Protein AF-A0A9P6TJS3-F1 (afdb_monomer)

Foldseek 3Di:
DDDDPPPPDPDPPDDDDDDDDDDDDDDDDDDDDDDDPPVDPPPPQDDDPDDDDDDDDDDDDDDDDPDPDPPDDDDDDDDDDDPPPPPDPDQDEAECAVVLLLPDFACVSVVVCCVVQQWPQAFPDADQLQKGKTAGDPPHAYDYLRFGFGIWIWDAPPDPSTDHHNHHHPARIKIWTKTQADQVVNVVSCVVSVGPWDWADRDDSIIITMHDDND

Secondary structure (DSSP, 8-state):
----SSTTSSS----PPPPPPP-------------------TTSSSS-S------------------------------------------PPEE-TTGGGS-S-HHHHHHHHHHTTSB-SS-SEE-TTS-EEEPBPTT--EEETTEEEEEEEEEETT-TTS---SS--S-SEEEEEEEES-HHHHHHHHHHTT---EEEEEETTEEEEEEE---

pLDDT: mean 71.13, std 27.47, range [27.47, 98.19]

Mean predicted aligned error: 18.01 Å

Sequence (215 aa):
MSADRVARVDACARVQCVPPVPEESIDYRIGPYACCAYTDSRKLYASSWTAHRASLIGTMRLFDYRKRVGVAACAALFGMARADVAGGVGAASRSLDDALACQLRAHDFIAPLVGDGLIGPKASRVEDDSVNAFFPTHGVDLRAFGFSVIAVVGYQKDDALFRQGRGKPIGDSAYGAVVLGSTKRVKAKVERAGSSAIVHPVGPFMTAIFCDAQR

Structure (mmCIF, N/CA/C/O backbone):
data_AF-A0A9P6TJS3-F1
#
_entry.id   AF-A0A9P6TJS3-F1
#
loop_
_atom_site.group_PDB
_atom_site.id
_atom_site.type_symbol
_atom_site.label_atom_id
_atom_site.label_alt_id
_atom_site.label_comp_id
_atom_site.label_asym_id
_atom_site.label_entity_id
_atom_site.label_seq_id
_atom_site.pdbx_PDB_ins_code
_atom_site.Cartn_x
_atom_site.Cartn_y
_atom_site.Cartn_z
_atom_site.occupancy
_atom_site.B_iso_or_equiv
_atom_site.auth_seq_id
_atom_site.auth_comp_id
_atom_site.auth_asym_id
_atom_site.auth_atom_id
_atom_site.pdbx_PDB_model_num
ATOM 1 N N . MET A 1 1 ? -9.050 11.858 56.127 1.00 45.19 1 MET A N 1
ATOM 2 C CA . MET A 1 1 ? -9.601 11.584 54.779 1.00 45.19 1 MET A CA 1
ATOM 3 C C . MET A 1 1 ? -10.045 12.927 54.216 1.00 45.19 1 MET A C 1
ATOM 5 O O . MET A 1 1 ? -10.955 13.505 54.786 1.00 45.19 1 MET A O 1
ATOM 9 N N . SER A 1 2 ? -9.306 13.490 53.248 1.00 36.56 2 SER A N 1
ATOM 10 C CA . SER A 1 2 ? -9.378 14.921 52.887 1.00 36.56 2 SER A CA 1
ATOM 11 C C . SER A 1 2 ? -10.011 15.164 51.511 1.00 36.56 2 SER A C 1
ATOM 13 O O . SER A 1 2 ? -9.736 14.438 50.554 1.00 36.56 2 SER A O 1
ATOM 15 N N . ALA A 1 3 ? -10.857 16.191 51.450 1.00 40.69 3 ALA A N 1
ATOM 16 C CA . ALA A 1 3 ? -11.834 16.526 50.416 1.00 40.69 3 ALA A CA 1
ATOM 17 C C . ALA A 1 3 ? -11.267 17.354 49.239 1.00 40.69 3 ALA A C 1
ATOM 19 O O . ALA A 1 3 ? -11.861 18.346 48.835 1.00 40.69 3 ALA A O 1
ATOM 20 N N . ASP A 1 4 ? -10.134 16.940 48.665 1.00 41.41 4 ASP A N 1
ATOM 21 C CA . ASP A 1 4 ? -9.360 17.777 47.720 1.00 41.41 4 ASP A CA 1
ATOM 22 C C . ASP A 1 4 ? -9.378 17.300 46.251 1.00 41.41 4 ASP A C 1
ATOM 24 O O . ASP A 1 4 ? -8.580 17.731 45.421 1.00 41.41 4 ASP A O 1
ATOM 28 N N . ARG A 1 5 ? -10.261 16.355 45.891 1.00 43.53 5 ARG A N 1
ATOM 29 C CA . ARG A 1 5 ? -10.214 15.693 44.567 1.00 43.53 5 ARG A CA 1
ATOM 30 C C . ARG A 1 5 ? -11.361 16.013 43.605 1.00 43.53 5 ARG A C 1
ATOM 32 O O . ARG A 1 5 ? -11.312 15.561 42.468 1.00 43.53 5 ARG A O 1
ATOM 39 N N . VAL A 1 6 ? -12.354 16.803 44.016 1.00 44.12 6 VAL A N 1
ATOM 40 C CA . VAL A 1 6 ? -13.560 17.064 43.198 1.00 44.12 6 VAL A CA 1
ATOM 41 C C . VAL A 1 6 ? -13.518 18.424 42.477 1.00 44.12 6 VAL A C 1
ATOM 43 O O . VAL A 1 6 ? -14.256 18.638 41.526 1.00 44.12 6 VAL A O 1
ATOM 46 N N . ALA A 1 7 ? -12.582 19.318 42.809 1.00 37.06 7 ALA A N 1
ATOM 47 C CA . ALA A 1 7 ? -12.541 20.679 42.254 1.00 37.06 7 ALA A CA 1
ATOM 48 C C . ALA A 1 7 ? -11.800 20.842 40.901 1.00 37.06 7 ALA A C 1
ATOM 50 O O . ALA A 1 7 ? -11.542 21.968 40.486 1.00 37.06 7 ALA A O 1
ATOM 51 N N . ARG A 1 8 ? -11.423 19.762 40.197 1.00 40.78 8 ARG A N 1
ATOM 52 C CA . ARG A 1 8 ? -10.640 19.851 38.937 1.00 40.78 8 ARG A CA 1
ATOM 53 C C . ARG A 1 8 ? -11.395 19.517 37.646 1.00 40.78 8 ARG A C 1
ATOM 55 O O . ARG A 1 8 ? -10.769 19.537 36.591 1.00 40.78 8 ARG A O 1
ATOM 62 N N . VAL A 1 9 ? -12.696 19.223 37.695 1.00 41.19 9 VAL A N 1
ATOM 63 C CA . VAL A 1 9 ? -13.413 18.695 36.514 1.00 41.19 9 VAL A CA 1
ATOM 64 C C . VAL A 1 9 ? -14.223 19.751 35.734 1.00 41.19 9 VAL A C 1
ATOM 66 O O . VAL A 1 9 ? -14.490 19.534 34.560 1.00 41.19 9 VAL A O 1
ATOM 69 N N . ASP A 1 10 ? -14.505 20.942 36.277 1.00 37.38 10 ASP A N 1
ATOM 70 C CA . ASP A 1 10 ? -15.487 21.868 35.663 1.00 37.38 10 ASP A CA 1
ATOM 71 C C . ASP A 1 10 ? -14.936 23.080 34.873 1.00 37.38 10 ASP A C 1
ATOM 73 O O . ASP A 1 10 ? -15.685 23.992 34.529 1.00 37.38 10 ASP A O 1
ATOM 77 N N . ALA A 1 11 ? -13.649 23.127 34.513 1.00 38.47 11 ALA A N 1
ATOM 78 C CA . ALA A 1 11 ? -13.056 24.341 33.918 1.00 38.47 11 ALA A CA 1
ATOM 79 C C . ALA A 1 11 ? -12.940 24.381 32.374 1.00 38.47 11 ALA A C 1
ATOM 81 O O . ALA A 1 11 ? -12.351 25.323 31.847 1.00 38.47 11 ALA A O 1
ATOM 82 N N . CYS A 1 12 ? -13.484 23.419 31.617 1.00 38.44 12 CYS A N 1
ATOM 83 C CA . CYS A 1 12 ? -13.343 23.393 30.144 1.00 38.44 12 CYS A CA 1
ATOM 84 C C . CYS A 1 12 ? -14.641 23.606 29.346 1.00 38.44 12 CYS A C 1
ATOM 86 O O . CYS A 1 12 ? -14.674 23.328 28.150 1.00 38.44 12 CYS A O 1
ATOM 88 N N . ALA A 1 13 ? -15.699 24.140 29.956 1.00 40.88 13 ALA A N 1
ATOM 89 C CA . ALA A 1 13 ? -16.945 24.440 29.254 1.00 40.88 13 ALA A CA 1
ATOM 90 C C . ALA A 1 13 ? -17.176 25.955 29.149 1.00 40.88 13 ALA A C 1
ATOM 92 O O . ALA A 1 13 ? -17.853 26.524 30.000 1.00 40.88 13 ALA A O 1
ATOM 93 N N . ARG A 1 14 ? -16.601 26.593 28.114 1.00 44.31 14 ARG A N 1
ATOM 94 C CA . ARG A 1 14 ? -17.116 27.785 27.385 1.00 44.31 14 ARG A CA 1
ATOM 95 C C . ARG A 1 14 ? -15.986 28.506 26.644 1.00 44.31 14 ARG A C 1
ATOM 97 O O . ARG A 1 14 ? -15.363 29.393 27.210 1.00 44.31 14 ARG A O 1
ATOM 104 N N . VAL A 1 15 ? -15.795 28.209 25.358 1.00 37.75 15 VAL A N 1
ATOM 105 C CA . VAL A 1 15 ? -15.294 29.195 24.383 1.00 37.75 15 VAL A CA 1
ATOM 106 C C . VAL A 1 15 ? -15.982 28.920 23.041 1.00 37.75 15 VAL A C 1
ATOM 108 O O . VAL A 1 15 ? -15.913 27.810 22.521 1.00 37.75 15 VAL A O 1
ATOM 111 N N . GLN A 1 16 ? -16.699 29.920 22.526 1.00 37.16 16 GLN A N 1
ATOM 112 C CA . GLN A 1 16 ? -17.377 29.914 21.226 1.00 37.16 16 GLN A CA 1
ATOM 113 C C . GLN A 1 16 ? -16.363 29.873 20.074 1.00 37.16 16 GLN A C 1
ATOM 115 O O . GLN A 1 16 ? -15.397 30.633 20.068 1.00 37.16 16 GLN A O 1
ATOM 120 N N . CYS A 1 17 ? -16.609 29.026 19.072 1.00 30.50 17 CYS A N 1
ATOM 121 C CA . CYS A 1 17 ? -15.863 29.020 17.816 1.00 30.50 17 CYS A CA 1
ATOM 122 C C . CYS A 1 17 ? -16.368 30.147 16.900 1.00 30.50 17 CYS A C 1
ATOM 124 O O . CYS A 1 17 ? -17.538 30.153 16.520 1.00 30.50 17 CYS A O 1
ATOM 126 N N . VAL A 1 18 ? -15.485 31.072 16.524 1.00 42.00 18 VAL A N 1
ATOM 127 C CA . VAL A 1 18 ? -15.695 32.012 15.409 1.00 42.00 18 VAL A CA 1
ATOM 128 C C . VAL A 1 18 ? -14.971 31.437 14.180 1.00 42.00 18 VAL A C 1
ATOM 130 O O . VAL A 1 18 ? -13.842 30.966 14.336 1.00 42.00 18 VAL A O 1
ATOM 133 N N . PRO A 1 19 ? -15.580 31.409 12.979 1.00 42.00 19 PRO A N 1
ATOM 134 C CA . PRO A 1 19 ? -14.927 30.864 11.787 1.00 42.00 19 PRO A CA 1
ATOM 135 C C . PRO A 1 19 ? -13.781 31.774 11.294 1.00 42.00 19 PRO A C 1
ATOM 137 O O . PRO A 1 19 ? -13.874 32.994 11.446 1.00 42.00 19 PRO A O 1
ATOM 140 N N . PRO A 1 20 ? -12.709 31.221 10.690 1.00 43.78 20 PRO A N 1
ATOM 141 C CA . PRO A 1 20 ? -11.598 32.023 10.187 1.00 43.78 20 PRO A CA 1
ATOM 142 C C . PRO A 1 20 ? -11.946 32.738 8.870 1.00 43.78 20 PRO A C 1
ATOM 144 O O . PRO A 1 20 ? -12.547 32.163 7.963 1.00 43.78 20 PRO A O 1
ATOM 147 N N . VAL A 1 21 ? -11.530 34.002 8.795 1.00 41.78 21 VAL A N 1
ATOM 148 C CA . VAL A 1 21 ? -11.549 34.908 7.630 1.00 41.78 21 VAL A CA 1
ATOM 149 C C . VAL A 1 21 ? -10.413 34.513 6.665 1.00 41.78 21 VAL A C 1
ATOM 151 O O . VAL A 1 21 ? -9.382 34.040 7.152 1.00 41.78 21 VAL A O 1
ATOM 154 N N . PRO A 1 22 ? -10.551 34.659 5.332 1.00 53.28 22 PRO A N 1
ATOM 155 C CA . PRO A 1 22 ? -9.490 34.278 4.405 1.00 53.28 22 PRO A CA 1
ATOM 156 C C . PRO A 1 22 ? -8.447 35.390 4.203 1.00 53.28 22 PRO A C 1
ATOM 158 O O . PRO A 1 22 ? -8.698 36.552 4.500 1.00 53.28 22 PRO A O 1
ATOM 161 N N . GLU A 1 23 ? -7.337 34.961 3.599 1.00 41.03 23 GLU A N 1
ATOM 162 C CA . GLU A 1 23 ? -6.285 35.715 2.898 1.00 41.03 23 GLU A CA 1
ATOM 163 C C . GLU A 1 23 ? -4.965 36.068 3.609 1.00 41.03 23 GLU A C 1
ATOM 165 O O . GLU A 1 23 ? -4.901 36.782 4.600 1.00 41.03 23 GLU A O 1
ATOM 170 N N . GLU A 1 24 ? -3.906 35.559 2.965 1.00 38.94 24 GLU A N 1
ATOM 171 C CA . GLU A 1 24 ? -2.752 36.314 2.471 1.00 38.94 24 GLU A CA 1
ATOM 172 C C . GLU A 1 24 ? -1.733 36.896 3.470 1.00 38.94 24 GLU A C 1
ATOM 174 O O . GLU A 1 24 ? -2.027 37.645 4.392 1.00 38.94 24 GLU A O 1
ATOM 179 N N . SER A 1 25 ? -0.467 36.622 3.138 1.00 34.94 25 SER A N 1
ATOM 180 C CA . SER A 1 25 ? 0.768 37.254 3.614 1.00 34.94 25 SER A CA 1
ATOM 181 C C . SER A 1 25 ? 1.406 36.760 4.926 1.00 34.94 25 SER A C 1
ATOM 183 O O . SER A 1 25 ? 0.789 36.414 5.926 1.00 34.94 25 SER A O 1
ATOM 185 N N . ILE A 1 26 ? 2.727 36.658 4.814 1.00 43.66 26 ILE A N 1
ATOM 186 C CA . ILE A 1 26 ? 3.742 36.070 5.688 1.00 43.66 26 ILE A CA 1
ATOM 187 C C . ILE A 1 26 ? 4.032 36.982 6.894 1.00 43.66 26 ILE A C 1
ATOM 189 O O . ILE A 1 26 ? 4.374 38.137 6.677 1.00 43.66 26 ILE A O 1
ATOM 193 N N . ASP A 1 27 ? 4.064 36.446 8.122 1.00 30.14 27 ASP A N 1
ATOM 194 C CA . ASP A 1 27 ? 5.098 36.792 9.120 1.00 30.14 27 ASP A CA 1
ATOM 195 C C . ASP A 1 27 ? 5.209 35.692 10.197 1.00 30.14 27 ASP A C 1
ATOM 197 O O . ASP A 1 27 ? 4.229 35.278 10.819 1.00 30.14 27 ASP A O 1
ATOM 201 N N . TYR A 1 28 ? 6.424 35.185 10.394 1.00 34.31 28 TYR A N 1
ATOM 202 C CA . TYR A 1 28 ? 6.762 34.140 11.354 1.00 34.31 28 TYR A CA 1
ATOM 203 C C . TYR A 1 28 ? 7.188 34.812 1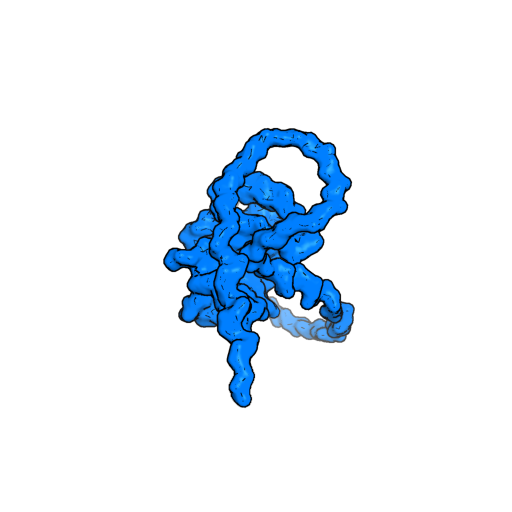2.664 1.00 34.31 28 TYR A C 1
ATOM 205 O O . TYR A 1 28 ? 8.358 35.143 12.852 1.00 34.31 28 TYR A O 1
ATOM 213 N N . ARG A 1 29 ? 6.250 34.990 13.604 1.00 31.17 29 ARG A N 1
ATOM 214 C CA . ARG A 1 29 ? 6.567 35.278 15.013 1.00 31.17 29 ARG A CA 1
ATOM 215 C C . ARG A 1 29 ? 5.914 34.267 15.938 1.00 31.17 29 ARG A C 1
ATOM 217 O O . ARG A 1 29 ? 4.697 34.178 16.048 1.00 31.17 29 ARG A O 1
ATOM 224 N N . ILE A 1 30 ? 6.770 33.535 16.640 1.00 36.69 30 ILE A N 1
ATOM 225 C CA . ILE A 1 30 ? 6.409 32.655 17.746 1.00 36.69 30 ILE A CA 1
ATOM 226 C C . ILE A 1 30 ? 6.116 33.529 18.975 1.00 36.69 30 ILE A C 1
ATOM 228 O O . ILE A 1 30 ? 6.999 34.228 19.467 1.00 36.69 30 ILE A O 1
ATOM 232 N N . GLY A 1 31 ? 4.881 33.465 19.472 1.00 29.97 31 GLY A N 1
ATOM 233 C CA . GLY A 1 31 ? 4.431 34.016 20.751 1.00 29.97 31 GLY A CA 1
ATOM 234 C C . GLY A 1 31 ? 3.242 33.197 21.283 1.00 29.97 31 GLY A C 1
ATOM 235 O O . GLY A 1 31 ? 2.523 32.603 20.480 1.00 29.97 31 GLY A O 1
ATOM 236 N N . PRO A 1 32 ? 3.059 33.063 22.609 1.00 47.56 32 PRO A N 1
ATOM 237 C CA . PRO A 1 32 ? 2.625 31.798 23.190 1.00 47.56 32 PRO A CA 1
ATOM 238 C C . PRO A 1 32 ? 1.210 31.876 23.763 1.00 47.56 32 PRO A C 1
ATOM 240 O O . PRO A 1 32 ? 1.074 32.264 24.909 1.00 47.56 32 PRO A O 1
ATOM 243 N N . TYR A 1 33 ? 0.173 31.453 23.034 1.00 34.41 33 TYR A N 1
ATOM 244 C CA . TYR A 1 33 ? -1.112 31.084 23.646 1.00 34.41 33 TYR A CA 1
ATOM 245 C C . TYR A 1 33 ? -1.878 30.049 22.810 1.00 34.41 33 TYR A C 1
ATOM 247 O O . TYR A 1 33 ? -1.891 30.094 21.586 1.00 34.41 33 TYR A O 1
ATOM 255 N N . ALA A 1 34 ? -2.576 29.185 23.552 1.00 34.84 34 ALA A N 1
ATOM 256 C CA . ALA A 1 34 ? -3.724 28.364 23.171 1.00 34.84 34 ALA A CA 1
ATOM 257 C C . ALA A 1 34 ? -3.468 27.008 22.486 1.00 34.84 34 ALA A C 1
ATOM 259 O O . ALA A 1 34 ? -3.556 26.826 21.274 1.00 34.84 34 ALA A O 1
ATOM 260 N N . CYS A 1 35 ? -3.304 26.007 23.355 1.00 27.47 35 CYS A N 1
ATOM 261 C CA . CYS A 1 35 ? -3.748 24.640 23.138 1.00 27.47 35 CYS A CA 1
ATOM 262 C C . CYS A 1 35 ? -5.239 24.601 22.753 1.00 27.47 35 CYS A C 1
ATOM 264 O O . CYS A 1 35 ? -6.098 24.894 23.583 1.00 27.47 35 CYS A O 1
ATOM 266 N N . CYS A 1 36 ? -5.551 24.110 21.557 1.00 28.67 36 CYS A N 1
ATOM 267 C CA . CYS A 1 36 ? -6.688 23.212 21.396 1.00 28.67 36 CYS A CA 1
ATOM 268 C C . CYS A 1 36 ? -6.121 21.795 21.451 1.00 28.67 36 CYS A C 1
ATOM 270 O O . CYS A 1 36 ? -5.261 21.434 20.647 1.00 28.67 36 CYS A O 1
ATOM 272 N N . ALA A 1 37 ? -6.569 21.005 22.426 1.00 34.66 37 ALA A N 1
ATOM 273 C CA . ALA A 1 37 ? -6.293 19.579 22.488 1.00 34.66 37 ALA A CA 1
ATOM 274 C C . ALA A 1 37 ? -7.029 18.877 21.335 1.00 34.66 37 ALA A C 1
ATOM 276 O O . ALA A 1 37 ? -8.092 18.295 21.508 1.00 34.66 37 ALA A O 1
ATOM 277 N N . TYR A 1 38 ? -6.454 18.961 20.138 1.00 30.94 38 TYR A N 1
ATOM 278 C CA . TYR A 1 38 ? -6.607 17.931 19.128 1.00 30.94 38 TYR A CA 1
ATOM 279 C C . TYR A 1 38 ? -5.768 16.764 19.643 1.00 30.94 38 TYR A C 1
ATOM 281 O O . TYR A 1 38 ? -4.558 16.916 19.820 1.00 30.94 38 TYR A O 1
ATOM 289 N N . THR A 1 39 ? -6.394 15.640 19.991 1.00 33.31 39 THR A N 1
ATOM 290 C CA . THR A 1 39 ? -5.667 14.412 20.329 1.00 33.31 39 THR A CA 1
ATOM 291 C C . THR A 1 39 ? -4.926 13.959 19.083 1.00 33.31 39 THR A C 1
ATOM 293 O O . THR A 1 39 ? -5.455 13.281 18.210 1.00 33.31 39 THR A O 1
ATOM 296 N N . ASP A 1 40 ? -3.709 14.465 18.998 1.00 34.62 40 ASP A N 1
ATOM 297 C CA . ASP A 1 40 ? -2.766 14.317 17.923 1.00 34.62 40 ASP A CA 1
ATOM 298 C C . ASP A 1 40 ? -2.063 12.968 18.080 1.00 34.62 40 ASP A C 1
ATOM 300 O O . ASP A 1 40 ? -1.246 12.769 18.980 1.00 34.62 40 ASP A O 1
ATOM 304 N N . SER A 1 41 ? -2.373 12.033 17.187 1.00 35.44 41 SER A N 1
ATOM 305 C CA . SER A 1 41 ? -1.769 10.699 17.083 1.00 35.44 41 SER A CA 1
ATOM 306 C C . SER A 1 41 ? -0.263 10.729 16.730 1.00 35.44 41 SER A C 1
ATOM 308 O O . SER A 1 41 ? 0.341 9.693 16.462 1.00 35.44 41 SER A O 1
ATOM 310 N N . ARG A 1 42 ? 0.382 11.905 16.733 1.00 37.78 42 ARG A N 1
ATOM 311 C CA . ARG A 1 42 ? 1.764 12.176 16.289 1.00 37.78 42 ARG A CA 1
ATOM 312 C C . ARG A 1 42 ? 2.891 11.735 17.238 1.00 37.78 42 ARG A C 1
ATOM 314 O O . ARG A 1 42 ? 3.975 12.309 17.193 1.00 37.78 42 ARG A O 1
ATOM 321 N N . LYS A 1 43 ? 2.714 10.708 18.078 1.00 29.78 43 LYS A N 1
ATOM 322 C CA . LYS A 1 43 ? 3.799 10.246 18.979 1.00 29.78 43 LYS A CA 1
ATOM 323 C C . LYS A 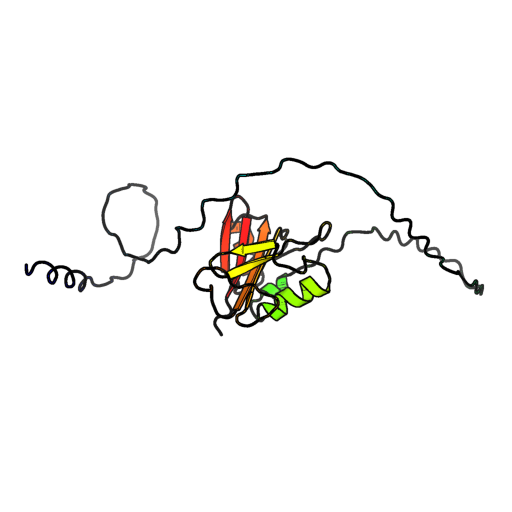1 43 ? 4.285 8.805 18.825 1.00 29.78 43 LYS A C 1
ATOM 325 O O . LYS A 1 43 ? 5.045 8.355 19.673 1.00 29.78 43 LYS A O 1
ATOM 330 N N . LEU A 1 44 ? 3.975 8.118 17.724 1.00 37.34 44 LEU A N 1
ATOM 331 C CA . LEU A 1 44 ? 4.603 6.814 17.425 1.00 37.34 44 LEU A CA 1
ATOM 332 C C . LEU A 1 44 ? 5.414 6.762 16.117 1.00 37.34 44 LEU A C 1
ATOM 334 O O . LEU A 1 44 ? 6.101 5.779 15.864 1.00 37.34 44 LEU A O 1
ATOM 338 N N . TYR A 1 45 ? 5.448 7.840 15.333 1.00 38.91 45 TYR A N 1
ATOM 339 C CA . TYR A 1 45 ? 6.197 7.909 14.071 1.00 38.91 45 TYR A CA 1
ATOM 340 C C . TYR A 1 45 ? 7.489 8.725 14.215 1.00 38.91 45 TYR A C 1
ATOM 342 O O . TYR A 1 45 ? 7.603 9.818 13.669 1.00 38.91 45 TYR A O 1
ATOM 350 N N . ALA A 1 46 ? 8.472 8.234 14.978 1.00 33.03 46 ALA A N 1
ATOM 351 C CA . ALA A 1 46 ? 9.805 8.859 14.967 1.00 33.03 46 ALA A CA 1
ATOM 352 C C . ALA A 1 46 ? 10.999 7.972 15.360 1.00 33.03 46 ALA A C 1
ATOM 354 O O . ALA A 1 46 ? 12.131 8.416 15.195 1.00 33.03 46 ALA A O 1
ATOM 355 N N . SER A 1 47 ? 10.830 6.740 15.853 1.00 35.50 47 SER A N 1
ATOM 356 C CA . SER A 1 47 ? 11.980 6.023 16.427 1.00 35.50 47 SER A CA 1
ATOM 357 C C . SER A 1 47 ? 11.992 4.525 16.136 1.00 35.50 47 SER A C 1
ATOM 359 O O . SER A 1 47 ? 11.630 3.737 17.000 1.00 35.50 47 SER A O 1
ATOM 361 N N . SER A 1 48 ? 12.445 4.129 14.941 1.00 35.22 48 SER A N 1
ATOM 362 C CA . SER A 1 48 ? 13.206 2.876 14.733 1.00 35.22 48 SER A CA 1
ATOM 363 C C . SER A 1 48 ? 13.584 2.672 13.253 1.00 35.22 48 SER A C 1
ATOM 365 O O . SER A 1 48 ? 13.176 1.692 12.639 1.00 35.22 48 SER A O 1
ATOM 367 N N . TRP A 1 49 ? 14.345 3.586 12.641 1.00 37.62 49 TRP A N 1
ATOM 368 C CA . TRP A 1 49 ? 14.904 3.371 11.286 1.00 37.62 49 TRP A CA 1
ATOM 369 C C . TRP A 1 49 ? 16.436 3.383 11.255 1.00 37.62 49 TRP A C 1
ATOM 371 O O . TRP A 1 49 ? 17.054 3.568 10.212 1.00 37.62 49 TRP A O 1
ATOM 381 N N . THR A 1 50 ? 17.069 3.147 12.399 1.00 42.47 50 THR A N 1
ATOM 382 C CA . THR A 1 50 ? 18.523 3.036 12.510 1.00 42.47 50 THR A CA 1
ATOM 383 C C . THR A 1 50 ? 18.865 1.897 13.452 1.00 42.47 50 THR A C 1
ATOM 385 O O . THR A 1 50 ? 18.962 2.127 14.651 1.00 42.47 50 THR A O 1
ATOM 388 N N . ALA A 1 51 ? 19.017 0.682 12.922 1.00 32.53 51 ALA A N 1
ATOM 389 C CA . ALA A 1 51 ? 20.073 -0.243 13.335 1.00 32.53 51 ALA A CA 1
ATOM 390 C C . ALA A 1 51 ? 20.044 -1.552 12.517 1.00 32.53 51 ALA A C 1
ATOM 392 O O . ALA A 1 51 ? 18.988 -2.117 12.253 1.00 32.53 51 ALA A O 1
ATOM 393 N N . HIS A 1 52 ? 21.250 -2.038 12.209 1.00 32.84 52 HIS A N 1
ATOM 394 C CA . HIS A 1 52 ? 21.606 -3.411 11.825 1.00 32.84 52 HIS A CA 1
ATOM 395 C C . HIS A 1 52 ? 21.472 -3.823 10.346 1.00 32.84 52 HIS A C 1
ATOM 397 O O . HIS A 1 52 ? 20.694 -4.694 9.973 1.00 32.84 52 HIS A O 1
ATOM 403 N N . ARG A 1 53 ? 22.387 -3.304 9.514 1.00 36.66 53 ARG A N 1
ATOM 404 C CA . ARG A 1 53 ? 22.996 -4.086 8.424 1.00 36.66 53 ARG A CA 1
ATOM 405 C C . ARG A 1 53 ? 24.413 -4.471 8.847 1.00 36.66 53 ARG A C 1
ATOM 407 O O . ARG A 1 53 ? 25.336 -3.677 8.712 1.00 36.66 53 ARG A O 1
ATOM 414 N N . ALA A 1 54 ? 24.570 -5.678 9.377 1.00 32.44 54 ALA A N 1
ATOM 415 C CA . ALA A 1 54 ? 25.863 -6.334 9.496 1.00 32.44 54 ALA A CA 1
ATOM 416 C C . ALA A 1 54 ? 25.668 -7.851 9.436 1.00 32.44 54 ALA A C 1
ATOM 418 O O . ALA A 1 54 ? 24.887 -8.404 10.201 1.00 32.44 54 ALA A O 1
ATOM 419 N N . SER A 1 55 ? 26.454 -8.479 8.561 1.00 33.38 55 SER A N 1
ATOM 420 C CA . SER A 1 55 ? 26.789 -9.904 8.547 1.00 33.38 55 SER A CA 1
ATOM 421 C C . SER A 1 55 ? 25.687 -10.887 8.122 1.00 33.38 55 SER A C 1
ATOM 423 O O . SER A 1 55 ? 24.770 -11.191 8.873 1.00 33.38 55 SER A O 1
ATOM 425 N N . LEU A 1 56 ? 25.826 -11.467 6.926 1.00 38.09 56 LEU A N 1
ATOM 426 C CA . LEU A 1 56 ? 26.481 -12.774 6.777 1.00 38.09 56 LEU A CA 1
ATOM 427 C C . LEU A 1 56 ? 26.602 -13.144 5.287 1.00 38.09 56 LEU A C 1
ATOM 429 O O . LEU A 1 56 ? 25.621 -13.308 4.566 1.00 38.09 56 LEU A O 1
ATOM 433 N N . ILE A 1 57 ? 27.855 -13.272 4.853 1.00 38.34 57 ILE A N 1
ATOM 434 C CA . ILE A 1 57 ? 28.292 -14.028 3.678 1.00 38.34 57 ILE A CA 1
ATOM 435 C C . ILE A 1 57 ? 28.208 -15.508 4.068 1.00 38.34 57 ILE A C 1
ATOM 437 O O . ILE A 1 57 ? 28.723 -15.879 5.122 1.00 38.34 57 ILE A O 1
ATOM 441 N N . GLY A 1 58 ? 27.593 -16.360 3.244 1.00 28.91 58 GLY A N 1
ATOM 442 C CA . GLY A 1 58 ? 27.524 -17.786 3.562 1.00 28.91 58 GLY A CA 1
ATOM 443 C C . GLY A 1 58 ? 26.869 -18.665 2.504 1.00 28.91 58 GLY A C 1
ATOM 444 O O . GLY A 1 58 ? 25.670 -18.907 2.544 1.00 28.91 58 GLY A O 1
ATOM 445 N N . THR A 1 59 ? 27.715 -19.231 1.642 1.00 40.00 59 THR A N 1
ATOM 446 C CA . THR A 1 59 ? 27.553 -20.508 0.918 1.00 40.00 59 THR A CA 1
ATOM 447 C C . THR A 1 59 ? 26.466 -20.643 -0.153 1.00 40.00 59 THR A C 1
ATOM 449 O O . THR A 1 59 ? 25.333 -21.049 0.086 1.00 40.00 59 THR A O 1
ATOM 452 N N . MET A 1 60 ? 26.937 -20.466 -1.391 1.00 33.25 60 MET A N 1
ATOM 453 C CA . MET A 1 60 ? 26.526 -21.217 -2.576 1.00 33.25 60 MET A CA 1
ATOM 454 C C . MET A 1 60 ? 26.314 -22.704 -2.251 1.00 33.25 60 MET A C 1
ATOM 456 O O . MET A 1 60 ? 27.235 -23.385 -1.798 1.00 33.25 60 MET A O 1
ATOM 460 N N . ARG A 1 61 ? 25.141 -23.235 -2.596 1.00 41.91 61 ARG A N 1
ATOM 461 C CA . ARG A 1 61 ? 25.015 -24.616 -3.063 1.00 41.91 61 ARG A CA 1
ATOM 462 C C . ARG A 1 61 ? 24.175 -24.629 -4.327 1.00 41.91 61 ARG A C 1
ATOM 464 O O . ARG A 1 61 ? 23.037 -24.171 -4.338 1.00 41.91 61 ARG A O 1
ATOM 471 N N . LEU A 1 62 ? 24.811 -25.134 -5.380 1.00 41.44 62 LEU A N 1
ATOM 472 C CA . LEU A 1 62 ? 24.202 -25.527 -6.634 1.00 41.44 62 LEU A CA 1
ATOM 473 C C . LEU A 1 62 ? 22.970 -26.392 -6.349 1.00 41.44 62 LEU A C 1
ATOM 475 O O . LEU A 1 62 ? 23.090 -27.442 -5.720 1.00 41.44 62 LEU A O 1
ATOM 479 N N . PHE A 1 63 ? 21.820 -25.981 -6.871 1.00 36.22 63 PHE A N 1
ATOM 480 C CA . PHE A 1 63 ? 20.762 -26.915 -7.228 1.00 36.22 63 PHE A CA 1
ATOM 481 C C . PHE A 1 63 ? 20.661 -26.938 -8.748 1.00 36.22 63 PHE A C 1
ATOM 483 O O . PHE A 1 63 ? 20.075 -26.076 -9.395 1.00 36.22 63 PHE A O 1
ATOM 490 N N . ASP A 1 64 ? 21.350 -27.939 -9.276 1.00 42.03 64 ASP A N 1
ATOM 491 C CA . ASP A 1 64 ? 21.328 -28.420 -10.643 1.00 42.03 64 ASP A CA 1
ATOM 492 C C . ASP A 1 64 ? 19.903 -28.906 -10.963 1.00 42.03 64 ASP A C 1
ATOM 494 O O . ASP A 1 64 ? 19.423 -29.880 -10.379 1.00 42.03 64 ASP A O 1
ATOM 498 N N . TYR A 1 65 ? 19.186 -28.204 -11.844 1.00 38.00 65 TYR A N 1
ATOM 499 C CA . TYR A 1 65 ? 17.875 -28.639 -12.331 1.00 38.00 65 TYR A CA 1
ATOM 500 C C . TYR A 1 65 ? 17.957 -28.911 -13.837 1.00 38.00 65 TYR A C 1
ATOM 502 O O . TYR A 1 65 ? 17.538 -28.112 -14.675 1.00 38.00 65 TYR A O 1
ATOM 510 N N . ARG A 1 66 ? 18.502 -30.086 -14.185 1.00 44.62 66 ARG A N 1
ATOM 511 C CA . ARG A 1 66 ? 18.410 -30.702 -15.520 1.00 44.62 66 ARG A CA 1
ATOM 512 C C . ARG A 1 66 ? 16.944 -30.999 -15.862 1.00 44.62 66 ARG A C 1
ATOM 514 O O . ARG A 1 66 ? 16.469 -32.122 -15.694 1.00 44.62 66 ARG A O 1
ATOM 521 N N . LYS A 1 67 ? 16.221 -30.016 -16.404 1.00 38.12 67 LYS A N 1
ATOM 522 C CA . LYS A 1 67 ? 14.974 -30.277 -17.138 1.00 38.12 67 LYS A CA 1
ATOM 523 C C . LYS A 1 67 ? 15.317 -30.865 -18.505 1.00 38.12 67 LYS A C 1
ATOM 525 O O . LYS A 1 67 ? 15.748 -30.168 -19.418 1.00 38.12 67 LYS A O 1
ATOM 530 N N . ARG A 1 68 ? 15.108 -32.177 -18.625 1.00 46.53 68 ARG A N 1
ATOM 531 C CA . ARG A 1 68 ? 14.949 -32.881 -19.901 1.00 46.53 68 ARG A CA 1
ATOM 532 C C . ARG A 1 68 ? 13.698 -32.330 -20.590 1.00 46.53 68 ARG A C 1
ATOM 534 O O . ARG A 1 68 ? 12.590 -32.712 -20.233 1.00 46.53 68 ARG A O 1
ATOM 541 N N . VAL A 1 69 ? 13.871 -31.432 -21.554 1.00 42.19 69 VAL A N 1
ATOM 542 C CA . VAL A 1 69 ? 12.823 -31.109 -22.528 1.00 42.19 69 VAL A CA 1
ATOM 543 C C . VAL A 1 69 ? 13.065 -32.016 -23.726 1.00 42.19 69 VAL A C 1
ATOM 545 O O . VAL A 1 69 ? 14.012 -31.822 -24.484 1.00 42.19 69 VAL A O 1
ATOM 548 N N . GLY A 1 70 ? 12.254 -33.067 -23.842 1.00 34.91 70 GLY A N 1
ATOM 549 C CA . GLY A 1 70 ? 12.178 -33.874 -25.052 1.00 34.91 70 GLY A CA 1
ATOM 550 C C . GLY A 1 70 ? 11.548 -33.033 -26.154 1.00 34.91 70 GLY A C 1
ATOM 551 O O . GLY A 1 70 ? 10.342 -32.811 -26.150 1.00 34.91 70 GLY A O 1
ATOM 552 N N . VAL A 1 71 ? 12.371 -32.537 -27.075 1.00 42.84 71 VAL A N 1
ATOM 553 C CA . VAL A 1 71 ? 11.904 -31.921 -28.316 1.00 42.84 71 VAL A CA 1
ATOM 554 C C . VAL A 1 71 ? 11.571 -33.060 -29.274 1.00 42.84 71 VAL A C 1
ATOM 556 O O . VAL A 1 71 ? 12.456 -33.644 -29.896 1.00 42.84 71 VAL A O 1
ATOM 559 N N . ALA A 1 72 ? 10.289 -33.411 -29.353 1.00 46.28 72 ALA A N 1
ATOM 560 C CA . ALA A 1 72 ? 9.773 -34.202 -30.457 1.00 46.28 72 ALA A CA 1
ATOM 561 C C . ALA A 1 72 ? 9.772 -33.312 -31.706 1.00 46.28 72 ALA A C 1
ATOM 563 O O . ALA A 1 72 ? 9.034 -32.330 -31.793 1.00 46.28 72 ALA A O 1
ATOM 564 N N . ALA A 1 73 ? 10.650 -33.639 -32.650 1.00 42.38 73 ALA A N 1
ATOM 565 C CA . ALA A 1 73 ? 10.697 -33.023 -33.961 1.00 42.38 73 ALA A CA 1
ATOM 566 C C . ALA A 1 73 ? 9.448 -33.424 -34.762 1.00 42.38 73 ALA A C 1
ATOM 568 O O . ALA A 1 73 ? 9.303 -34.577 -35.159 1.00 42.38 73 ALA A O 1
ATOM 569 N N . CYS A 1 74 ? 8.565 -32.466 -35.030 1.00 35.84 74 CYS A N 1
ATOM 570 C CA . CYS A 1 74 ? 7.648 -32.532 -36.163 1.00 35.84 74 CYS A CA 1
ATOM 571 C C . CYS A 1 74 ? 8.094 -31.466 -37.162 1.00 35.84 74 CYS A C 1
ATOM 573 O O . CYS A 1 74 ? 7.799 -30.282 -37.016 1.00 35.84 74 CYS A O 1
ATOM 575 N N . ALA A 1 75 ? 8.887 -31.901 -38.140 1.00 48.56 75 ALA A N 1
ATOM 576 C CA . ALA A 1 75 ? 9.250 -31.109 -39.300 1.00 48.56 75 ALA A CA 1
ATOM 577 C C . ALA A 1 75 ? 8.069 -31.104 -40.281 1.00 48.56 75 ALA A C 1
ATOM 579 O O . ALA A 1 75 ? 7.721 -32.145 -40.833 1.00 48.56 75 ALA A O 1
ATOM 580 N N . ALA A 1 76 ? 7.481 -29.934 -40.521 1.00 50.38 76 ALA A N 1
ATOM 581 C CA . ALA A 1 76 ? 6.662 -29.686 -41.699 1.00 50.38 76 ALA A CA 1
ATOM 582 C C . ALA A 1 76 ? 6.959 -28.274 -42.221 1.00 50.38 76 ALA A C 1
ATOM 584 O O . ALA A 1 76 ? 6.962 -27.292 -41.481 1.00 50.38 76 ALA A O 1
ATOM 585 N N . LEU A 1 77 ? 7.303 -28.235 -43.503 1.00 49.75 77 LEU A N 1
ATOM 586 C CA . LEU A 1 77 ? 7.853 -27.123 -44.265 1.00 49.75 77 LEU A CA 1
ATOM 587 C C . LEU A 1 77 ? 6.779 -26.082 -44.594 1.00 49.75 77 LEU A C 1
ATOM 589 O O . LEU A 1 77 ? 5.881 -26.408 -45.355 1.00 49.75 77 LEU A O 1
ATOM 593 N N . PHE A 1 78 ? 6.925 -24.835 -44.131 1.00 50.31 78 PHE A N 1
ATOM 594 C CA . PHE A 1 78 ? 6.338 -23.650 -44.774 1.00 50.31 78 PHE A CA 1
ATOM 595 C C . PHE A 1 78 ? 7.150 -22.381 -44.443 1.00 50.31 78 PHE A C 1
ATOM 597 O O . PHE A 1 78 ? 7.313 -22.034 -43.280 1.00 50.31 78 PHE A O 1
ATOM 604 N N . GLY A 1 79 ? 7.634 -21.702 -45.493 1.00 42.84 79 GLY A N 1
ATOM 605 C CA . GLY A 1 79 ? 7.808 -20.241 -45.588 1.00 42.84 79 GLY A CA 1
ATOM 606 C C . GLY A 1 79 ? 8.817 -19.531 -44.673 1.00 42.84 79 GLY A C 1
ATOM 607 O O . GLY A 1 79 ? 8.560 -19.289 -43.501 1.00 42.84 79 GLY A O 1
ATOM 608 N N . MET A 1 80 ? 9.925 -19.058 -45.253 1.00 53.81 80 MET A N 1
ATOM 609 C CA . MET A 1 80 ? 10.829 -18.083 -44.633 1.00 53.81 80 MET A CA 1
ATOM 610 C C . MET A 1 80 ? 10.149 -16.716 -44.436 1.00 53.81 80 MET A C 1
ATOM 612 O O . MET A 1 80 ? 9.934 -15.986 -45.398 1.00 53.81 80 MET A O 1
ATOM 616 N N . ALA A 1 81 ? 9.930 -16.332 -43.179 1.00 44.72 81 ALA A N 1
ATOM 617 C CA . ALA A 1 81 ? 9.977 -14.945 -42.721 1.00 44.72 81 ALA A CA 1
ATOM 618 C C . ALA A 1 81 ? 10.548 -14.946 -41.294 1.00 44.72 81 ALA A C 1
ATOM 620 O O . ALA A 1 81 ? 9.850 -15.231 -40.323 1.00 44.72 81 ALA A O 1
ATOM 621 N N . ARG A 1 82 ? 11.857 -14.693 -41.168 1.00 53.66 82 ARG A N 1
ATOM 622 C CA . ARG A 1 82 ? 12.493 -14.440 -39.871 1.00 53.66 82 ARG A CA 1
ATOM 623 C C . ARG A 1 82 ? 12.078 -13.044 -39.415 1.00 53.66 82 ARG A C 1
ATOM 625 O O . ARG A 1 82 ? 12.647 -12.057 -39.863 1.00 53.66 82 ARG A O 1
ATOM 632 N N . ALA A 1 83 ? 11.068 -12.968 -38.559 1.00 46.44 83 ALA A N 1
ATOM 633 C CA . ALA A 1 83 ? 10.903 -11.821 -37.684 1.00 46.44 83 ALA A CA 1
ATOM 634 C C . ALA A 1 83 ? 11.793 -12.068 -36.462 1.00 46.44 83 ALA A C 1
ATOM 636 O O . ALA A 1 83 ? 11.476 -12.908 -35.619 1.00 46.44 83 ALA A O 1
ATOM 637 N N . ASP A 1 84 ? 12.932 -11.380 -36.394 1.00 48.75 84 ASP A N 1
ATOM 638 C CA . ASP A 1 84 ? 13.727 -11.267 -35.175 1.00 48.75 84 ASP A CA 1
ATOM 639 C C . ASP A 1 84 ? 12.901 -10.510 -34.129 1.00 48.75 84 ASP A C 1
ATOM 641 O O . ASP A 1 84 ? 12.955 -9.285 -34.012 1.00 48.75 84 ASP A O 1
ATOM 645 N N . VAL A 1 85 ? 12.084 -11.241 -33.368 1.00 50.47 85 VAL A N 1
ATOM 646 C CA . VAL A 1 85 ? 11.453 -10.705 -32.164 1.00 50.47 85 VAL A CA 1
ATOM 647 C C . VAL A 1 85 ? 12.546 -10.649 -31.102 1.00 50.47 85 VAL A C 1
ATOM 649 O O . VAL A 1 85 ? 12.749 -11.591 -30.338 1.00 50.47 85 VAL A O 1
ATOM 652 N N . ALA A 1 86 ? 13.290 -9.544 -31.076 1.00 50.72 86 ALA A N 1
ATOM 653 C CA . ALA A 1 86 ? 14.120 -9.169 -29.941 1.00 50.72 86 ALA A CA 1
ATOM 654 C C . ALA A 1 86 ? 13.192 -8.854 -28.755 1.00 50.72 86 ALA A C 1
ATOM 656 O O . ALA A 1 86 ? 12.912 -7.702 -28.432 1.00 50.72 86 ALA A O 1
ATOM 657 N N . GLY A 1 87 ? 12.655 -9.906 -28.135 1.00 45.72 87 GLY A N 1
ATOM 658 C CA . GLY A 1 87 ? 11.949 -9.840 -26.868 1.00 45.72 87 GLY A CA 1
ATOM 659 C C . GLY A 1 87 ? 12.958 -9.507 -25.784 1.00 45.72 87 GLY A C 1
ATOM 660 O O . GLY A 1 87 ? 13.505 -10.398 -25.139 1.00 45.72 87 GLY A O 1
ATOM 661 N N . GLY A 1 88 ? 13.241 -8.217 -25.611 1.00 49.50 88 GLY A N 1
ATOM 662 C CA . GLY A 1 88 ? 13.886 -7.738 -24.404 1.00 49.50 88 GLY A CA 1
ATOM 663 C C . GLY A 1 88 ? 13.057 -8.221 -23.221 1.00 49.50 88 GLY A C 1
ATOM 664 O O . GLY A 1 88 ? 11.886 -7.866 -23.097 1.00 49.50 88 GLY A O 1
ATOM 665 N N . VAL A 1 89 ? 13.654 -9.050 -22.369 1.00 48.50 89 VAL A N 1
ATOM 666 C CA . VAL A 1 89 ? 13.148 -9.360 -21.029 1.00 48.50 89 VAL A CA 1
ATOM 667 C C . VAL A 1 89 ? 13.218 -8.080 -20.195 1.00 48.50 89 VAL A C 1
ATOM 669 O O . VAL A 1 89 ? 14.087 -7.896 -19.350 1.00 48.50 89 VAL A O 1
ATOM 672 N N . GLY A 1 90 ? 12.325 -7.139 -20.491 1.00 51.31 90 GLY A N 1
ATOM 673 C CA . GLY A 1 90 ? 11.980 -6.079 -19.568 1.00 51.31 90 GLY A CA 1
ATOM 674 C C . GLY A 1 90 ? 11.242 -6.732 -18.413 1.00 51.31 90 GLY A C 1
ATOM 675 O O . GLY A 1 90 ? 10.257 -7.436 -18.632 1.00 51.31 90 GLY A O 1
ATOM 676 N N . ALA A 1 91 ? 11.725 -6.535 -17.189 1.00 59.31 91 ALA A N 1
ATOM 677 C CA . ALA A 1 91 ? 10.936 -6.846 -16.009 1.00 59.31 91 ALA A CA 1
ATOM 678 C C . ALA A 1 91 ? 9.610 -6.078 -16.135 1.00 59.31 91 ALA A C 1
ATOM 680 O O . ALA A 1 91 ? 9.603 -4.846 -16.113 1.00 59.31 91 ALA A O 1
ATOM 681 N N . ALA A 1 92 ? 8.509 -6.792 -16.370 1.00 66.56 92 ALA A N 1
ATOM 682 C CA . ALA A 1 92 ? 7.196 -6.176 -16.459 1.00 66.56 92 ALA A CA 1
ATOM 683 C C . ALA A 1 92 ? 6.884 -5.546 -15.098 1.00 66.56 92 ALA A C 1
ATOM 685 O O . ALA A 1 92 ? 6.880 -6.239 -14.080 1.00 66.56 92 ALA A O 1
ATOM 686 N N . SER A 1 93 ? 6.673 -4.231 -15.071 1.00 81.62 93 SER A N 1
ATOM 687 C CA . SER A 1 93 ? 6.266 -3.555 -13.847 1.00 81.62 93 SER A CA 1
ATOM 688 C C . SER A 1 93 ? 4.779 -3.796 -13.614 1.00 81.62 93 SER A C 1
ATOM 690 O O . SER A 1 93 ? 3.958 -3.689 -14.529 1.00 81.62 93 SER A O 1
ATOM 692 N N . ARG A 1 94 ? 4.416 -4.152 -12.382 1.00 93.00 94 ARG A N 1
A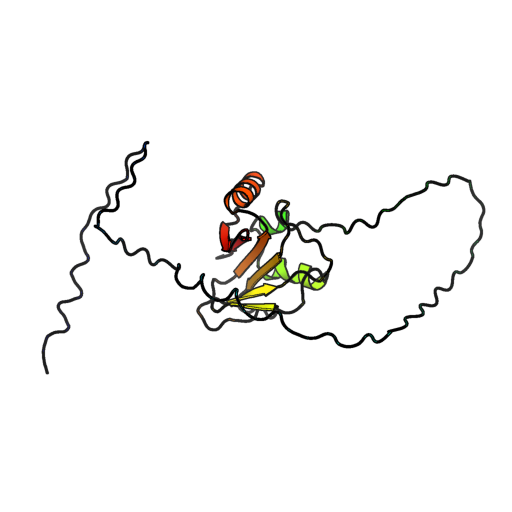TOM 693 C CA . ARG A 1 94 ? 3.019 -4.371 -12.006 1.00 93.00 94 ARG A CA 1
ATOM 694 C C . ARG A 1 94 ? 2.507 -3.138 -11.274 1.00 93.00 94 ARG A C 1
ATOM 696 O O . ARG A 1 94 ? 2.997 -2.786 -10.203 1.00 93.00 94 ARG A O 1
ATOM 703 N N . SER A 1 95 ? 1.523 -2.481 -11.879 1.00 95.69 95 SER A N 1
ATOM 704 C CA . SER A 1 95 ? 0.847 -1.321 -11.293 1.00 95.69 95 SER A CA 1
ATOM 705 C C . SER A 1 95 ? -0.202 -1.742 -10.259 1.00 95.69 95 SER A C 1
ATOM 707 O O . SER A 1 95 ? -0.883 -2.749 -10.463 1.00 95.69 95 SER A O 1
ATOM 709 N N . LEU A 1 96 ? -0.337 -0.966 -9.181 1.00 97.19 96 LEU A N 1
ATOM 710 C CA . LEU A 1 96 ? -1.341 -1.107 -8.119 1.00 97.19 96 LEU A CA 1
ATOM 711 C C . LEU A 1 96 ? -2.433 -0.020 -8.178 1.00 97.19 96 LEU A C 1
ATOM 713 O O . LEU A 1 96 ? -3.282 0.028 -7.293 1.00 97.19 96 LEU A O 1
ATOM 717 N N . ASP A 1 97 ? -2.410 0.851 -9.188 1.00 96.31 97 ASP A N 1
ATOM 718 C CA . ASP A 1 97 ? -3.200 2.093 -9.237 1.00 96.31 97 ASP A CA 1
ATOM 719 C C . ASP A 1 97 ? -4.707 1.842 -9.111 1.00 96.31 97 ASP A C 1
ATOM 721 O O . ASP A 1 97 ? -5.355 2.445 -8.257 1.00 96.31 97 ASP A O 1
ATOM 725 N N . ASP A 1 98 ? -5.240 0.897 -9.891 1.00 94.19 98 ASP A N 1
ATOM 726 C CA . ASP A 1 98 ? -6.668 0.549 -9.876 1.00 94.19 98 ASP A CA 1
ATOM 727 C C . ASP A 1 98 ? -7.102 0.008 -8.510 1.00 94.19 98 ASP A C 1
ATOM 729 O O . ASP A 1 98 ? -8.155 0.358 -7.979 1.00 94.19 98 ASP A O 1
ATOM 733 N N . ALA A 1 99 ? -6.258 -0.821 -7.893 1.00 94.94 99 ALA A N 1
ATOM 734 C CA . ALA A 1 99 ? -6.545 -1.399 -6.588 1.00 94.94 99 ALA A CA 1
ATOM 735 C C . ALA A 1 99 ? -6.490 -0.341 -5.469 1.00 94.94 99 ALA A C 1
ATOM 737 O O . ALA A 1 99 ? -7.206 -0.439 -4.470 1.00 94.94 99 ALA A O 1
ATOM 738 N N . LEU A 1 100 ? -5.698 0.718 -5.664 1.00 96.12 100 LEU A N 1
ATOM 739 C CA . LEU A 1 100 ? -5.618 1.892 -4.795 1.00 96.12 100 LEU A CA 1
ATOM 740 C C . LEU A 1 100 ? -6.701 2.945 -5.101 1.00 96.12 100 LEU A C 1
ATOM 742 O O . LEU A 1 100 ? -6.590 4.080 -4.644 1.00 96.12 100 LEU A O 1
ATOM 746 N N . ALA A 1 101 ? -7.782 2.585 -5.801 1.00 93.25 101 ALA A N 1
ATOM 747 C CA . ALA A 1 101 ? -9.003 3.393 -5.900 1.00 93.25 101 ALA A CA 1
ATOM 748 C C . ALA A 1 101 ? -9.920 3.293 -4.655 1.00 93.25 101 ALA A C 1
ATOM 750 O O . ALA A 1 101 ? -11.006 3.867 -4.641 1.00 93.25 101 ALA A O 1
ATOM 751 N N . CYS A 1 102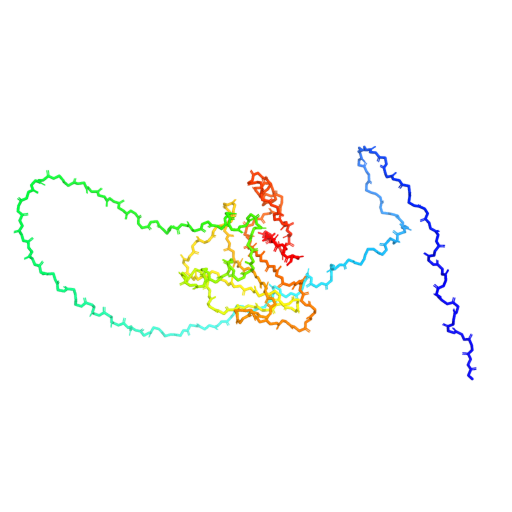 ? -9.496 2.570 -3.610 1.00 93.81 102 CYS A N 1
ATOM 752 C CA . CYS A 1 102 ? -10.205 2.407 -2.332 1.00 93.81 102 CYS A CA 1
ATOM 753 C C . CYS A 1 102 ? -11.606 1.779 -2.438 1.00 93.81 102 CYS A C 1
ATOM 755 O O . CYS A 1 102 ? -12.531 2.157 -1.719 1.00 93.81 102 CYS A O 1
ATOM 757 N N . GLN A 1 103 ? -11.756 0.804 -3.337 1.00 92.19 103 GLN A N 1
ATOM 758 C CA . GLN A 1 103 ? -13.001 0.054 -3.551 1.00 92.19 103 GLN A CA 1
ATOM 759 C C . GLN A 1 103 ? -12.946 -1.387 -3.016 1.00 92.19 103 GLN A C 1
ATOM 761 O O . GLN A 1 103 ? -13.936 -2.108 -3.108 1.00 92.19 103 GLN A O 1
ATOM 766 N N . LEU A 1 104 ? -11.802 -1.809 -2.473 1.00 93.12 104 LEU A N 1
ATOM 767 C CA . LEU A 1 104 ? -11.549 -3.180 -2.029 1.00 93.12 104 LEU A CA 1
ATOM 768 C C . LEU A 1 104 ? -11.514 -3.285 -0.500 1.00 93.12 104 LEU A C 1
ATOM 770 O O . LEU A 1 104 ? -11.437 -2.282 0.214 1.00 93.12 104 LEU A O 1
ATOM 774 N N . ARG A 1 105 ? -11.529 -4.520 0.007 1.00 94.75 105 ARG A N 1
ATOM 775 C CA . ARG A 1 105 ? -11.072 -4.835 1.366 1.00 94.75 105 ARG A CA 1
ATOM 776 C C . ARG A 1 105 ? -9.597 -5.223 1.345 1.00 94.75 105 ARG A C 1
ATOM 778 O O . ARG A 1 105 ? -9.025 -5.497 0.289 1.00 94.75 105 ARG A O 1
ATOM 785 N N . ALA A 1 106 ? -8.961 -5.238 2.513 1.00 96.00 106 ALA A N 1
ATOM 786 C CA . ALA A 1 106 ? -7.529 -5.500 2.587 1.00 96.00 106 ALA A CA 1
ATOM 787 C C . ALA A 1 106 ? -7.162 -6.921 2.133 1.00 96.00 106 ALA A C 1
ATOM 789 O O . ALA A 1 106 ? -6.134 -7.086 1.478 1.00 96.00 106 ALA A O 1
ATOM 790 N N . HIS A 1 107 ? -7.996 -7.929 2.405 1.00 96.75 107 HIS A N 1
ATOM 791 C CA . HIS A 1 107 ? -7.781 -9.281 1.885 1.00 96.75 107 HIS A CA 1
ATOM 792 C C . HIS A 1 107 ? -7.762 -9.301 0.354 1.00 96.75 107 HIS A C 1
ATOM 794 O O . HIS A 1 107 ? -6.811 -9.806 -0.235 1.00 96.75 107 HIS A O 1
ATOM 800 N N . ASP A 1 108 ? -8.757 -8.684 -0.289 1.00 96.75 108 ASP A N 1
ATOM 801 C CA . ASP A 1 108 ? -8.882 -8.651 -1.753 1.00 96.75 108 ASP A CA 1
ATOM 802 C C . ASP A 1 108 ? -7.721 -7.906 -2.423 1.00 96.75 108 ASP A C 1
ATOM 804 O O . ASP A 1 108 ? -7.374 -8.173 -3.571 1.00 96.75 108 ASP A O 1
ATOM 808 N N . PHE A 1 109 ? -7.096 -6.980 -1.698 1.00 96.94 109 PHE A N 1
ATOM 809 C CA . PHE A 1 109 ? -5.898 -6.288 -2.148 1.00 96.94 109 PHE A CA 1
ATOM 810 C C . PHE A 1 109 ? -4.616 -7.116 -1.954 1.00 96.94 109 PHE A C 1
ATOM 812 O O . PHE A 1 109 ? -3.780 -7.168 -2.854 1.00 96.94 109 PHE A O 1
ATOM 819 N N . ILE A 1 110 ? -4.432 -7.755 -0.793 1.00 97.69 110 ILE A N 1
ATOM 820 C CA . ILE A 1 110 ? -3.171 -8.421 -0.426 1.00 97.69 110 ILE A CA 1
ATOM 821 C C . ILE A 1 110 ? -3.094 -9.861 -0.942 1.00 97.69 110 ILE A C 1
ATOM 823 O O . ILE A 1 110 ? -2.036 -10.282 -1.416 1.00 97.69 110 ILE A O 1
ATOM 827 N N . ALA A 1 111 ? -4.184 -10.627 -0.866 1.00 97.75 111 ALA A N 1
ATOM 828 C CA . ALA A 1 111 ? -4.184 -12.050 -1.196 1.00 97.75 111 ALA A CA 1
ATOM 829 C C . ALA A 1 111 ? -3.743 -12.338 -2.645 1.00 97.75 111 ALA A C 1
ATOM 831 O O . ALA A 1 111 ? -2.911 -13.232 -2.819 1.00 97.75 111 ALA A O 1
ATOM 832 N N . PRO A 1 112 ? -4.171 -11.575 -3.675 1.00 97.50 112 PRO A N 1
ATOM 833 C CA . PRO A 1 112 ? -3.667 -11.772 -5.035 1.00 97.50 112 PRO A CA 1
ATOM 834 C C . PRO A 1 112 ? -2.166 -11.487 -5.157 1.00 97.50 112 PRO A C 1
ATOM 836 O O . PRO A 1 112 ? -1.450 -12.234 -5.812 1.00 97.50 112 PRO A O 1
ATOM 839 N N . LEU A 1 113 ? -1.653 -10.459 -4.470 1.00 97.69 113 LEU A N 1
ATOM 840 C CA . LEU A 1 113 ? -0.224 -10.126 -4.500 1.00 97.69 113 LEU A CA 1
ATOM 841 C C . LEU A 1 113 ? 0.634 -11.228 -3.862 1.00 97.69 113 LEU A C 1
ATOM 843 O O . LEU A 1 113 ? 1.747 -11.487 -4.322 1.00 97.69 113 LEU A O 1
ATOM 847 N N . VAL A 1 114 ? 0.119 -11.877 -2.813 1.00 97.38 114 VAL A N 1
ATOM 848 C CA . VAL A 1 114 ? 0.740 -13.068 -2.217 1.00 97.38 114 VAL A CA 1
ATOM 849 C C . VAL A 1 114 ? 0.658 -14.256 -3.176 1.00 97.38 114 VAL A C 1
ATOM 851 O O . VAL A 1 114 ? 1.667 -14.926 -3.395 1.00 97.38 114 VAL A O 1
ATOM 854 N N . GLY A 1 115 ? -0.519 -14.514 -3.753 1.00 96.69 115 GLY A N 1
ATOM 855 C CA . GLY A 1 115 ? -0.756 -15.629 -4.674 1.00 96.69 115 GLY A CA 1
ATOM 856 C C . GLY A 1 115 ? 0.129 -15.576 -5.921 1.00 96.69 115 GLY A C 1
ATOM 857 O O . GLY A 1 115 ? 0.684 -16.596 -6.323 1.00 96.69 115 GLY A O 1
ATOM 858 N N . ASP A 1 116 ? 0.342 -14.376 -6.460 1.00 96.19 116 ASP A N 1
ATOM 859 C CA . ASP A 1 116 ? 1.203 -14.119 -7.619 1.00 96.19 116 ASP A CA 1
ATOM 860 C C . ASP A 1 116 ? 2.703 -14.083 -7.259 1.00 96.19 116 ASP A C 1
ATOM 862 O O . ASP A 1 116 ? 3.558 -13.909 -8.130 1.00 96.19 116 ASP A O 1
ATOM 866 N N . GLY A 1 117 ? 3.055 -14.213 -5.974 1.00 95.94 117 GLY A N 1
ATOM 867 C CA . GLY A 1 117 ? 4.438 -14.141 -5.495 1.00 95.94 117 GLY A CA 1
ATOM 868 C C . GLY A 1 117 ? 5.072 -12.750 -5.613 1.00 95.94 117 GLY A C 1
ATOM 869 O O . GLY A 1 117 ? 6.297 -12.625 -5.551 1.00 95.94 117 GLY A O 1
ATOM 870 N N . LEU A 1 118 ? 4.263 -11.698 -5.773 1.00 96.69 118 LEU A N 1
ATOM 871 C CA . LEU A 1 118 ? 4.723 -10.311 -5.900 1.00 96.69 118 LEU A CA 1
ATOM 872 C C . LEU A 1 118 ? 5.193 -9.733 -4.560 1.00 96.69 118 LEU A C 1
ATOM 874 O O . LEU A 1 118 ? 6.068 -8.867 -4.532 1.00 96.69 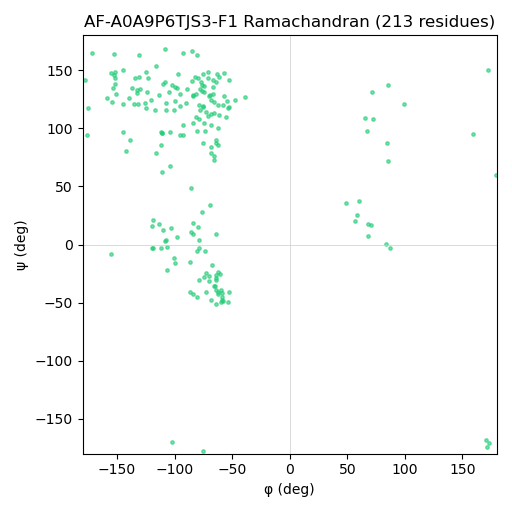118 LEU A O 1
ATOM 878 N N . ILE A 1 119 ? 4.640 -10.237 -3.458 1.00 97.31 119 ILE A N 1
ATOM 879 C CA . ILE A 1 119 ? 5.052 -9.949 -2.081 1.00 97.31 119 ILE A CA 1
ATOM 880 C C . ILE A 1 119 ? 5.227 -11.254 -1.297 1.00 97.31 119 ILE A C 1
ATOM 882 O O . ILE A 1 119 ? 4.727 -12.310 -1.688 1.00 97.31 119 ILE A O 1
ATOM 886 N N . GLY A 1 120 ? 5.925 -11.185 -0.163 1.00 93.75 120 GLY A N 1
ATOM 887 C CA . GLY A 1 120 ? 6.094 -12.345 0.711 1.00 93.75 120 GLY A CA 1
ATOM 888 C C . GLY A 1 120 ? 4.763 -12.861 1.294 1.00 93.75 120 GLY A C 1
ATOM 889 O O . GLY A 1 120 ? 3.893 -12.061 1.628 1.00 93.75 120 GLY A O 1
ATOM 890 N N . PRO A 1 121 ? 4.616 -14.182 1.521 1.00 93.38 121 PRO A N 1
ATOM 891 C CA . PRO A 1 121 ? 3.377 -14.784 2.033 1.00 93.38 121 PRO A CA 1
ATOM 892 C C . PRO A 1 121 ? 3.114 -14.512 3.519 1.00 93.38 121 PRO A C 1
ATOM 894 O O . PRO A 1 121 ? 2.098 -14.928 4.066 1.00 93.38 121 PRO A O 1
ATOM 897 N N . LYS A 1 122 ? 4.059 -13.868 4.207 1.00 94.12 122 LYS A N 1
ATOM 898 C CA . LYS A 1 122 ? 3.949 -13.482 5.611 1.00 94.12 122 LYS A CA 1
ATOM 899 C C . LYS A 1 122 ? 4.331 -12.022 5.748 1.00 94.12 122 LYS A C 1
ATOM 901 O O . LYS A 1 122 ? 5.279 -11.565 5.105 1.00 94.12 122 LYS A O 1
ATOM 906 N N . ALA A 1 123 ? 3.639 -11.333 6.649 1.00 95.56 123 ALA A N 1
ATOM 907 C CA . ALA A 1 123 ? 3.997 -9.982 7.038 1.00 95.56 123 ALA A CA 1
ATOM 908 C C . ALA A 1 123 ? 5.463 -9.949 7.498 1.00 95.56 123 ALA A C 1
ATOM 910 O O . ALA A 1 123 ? 5.871 -10.690 8.396 1.00 95.56 123 ALA A O 1
ATOM 911 N N . SER A 1 124 ? 6.250 -9.092 6.855 1.00 95.44 124 SER A N 1
ATOM 912 C CA . SER A 1 124 ? 7.644 -8.818 7.202 1.00 95.44 124 SER A CA 1
ATOM 913 C C . SER A 1 124 ? 7.743 -8.049 8.520 1.00 95.44 124 SER A C 1
ATOM 915 O O . SER A 1 124 ? 8.691 -8.237 9.281 1.00 95.44 124 SER A O 1
ATOM 917 N N . ARG A 1 125 ? 6.743 -7.210 8.811 1.00 94.81 125 ARG A N 1
ATOM 918 C CA . ARG A 1 125 ? 6.585 -6.495 10.080 1.00 94.81 125 ARG A CA 1
ATOM 919 C C . ARG A 1 125 ? 5.104 -6.370 10.424 1.00 94.81 125 ARG A C 1
ATOM 921 O O . ARG A 1 125 ? 4.267 -6.326 9.528 1.00 94.81 125 ARG A O 1
ATOM 928 N N . VAL A 1 126 ? 4.797 -6.332 11.715 1.00 96.62 126 VAL A N 1
ATOM 929 C CA . VAL A 1 126 ? 3.454 -6.058 12.237 1.00 96.62 126 VAL A CA 1
ATOM 930 C C . VAL A 1 126 ? 3.599 -4.900 13.209 1.00 96.62 126 VAL A C 1
ATOM 932 O O . VAL A 1 126 ? 4.394 -4.991 14.147 1.00 96.62 126 VAL A O 1
ATOM 935 N N . GLU A 1 127 ? 2.890 -3.812 12.951 1.00 93.38 127 GLU A N 1
ATOM 936 C CA . GLU A 1 127 ? 2.877 -2.631 13.806 1.00 93.38 127 GLU A CA 1
ATOM 937 C C . GLU A 1 127 ? 1.935 -2.833 15.003 1.00 93.38 127 GLU A C 1
ATOM 939 O O . GLU A 1 127 ? 1.084 -3.729 15.017 1.00 93.38 127 GLU A O 1
ATOM 944 N N . ASP A 1 128 ? 2.082 -2.006 16.042 1.00 93.69 128 ASP A N 1
ATOM 945 C CA . ASP A 1 128 ? 1.257 -2.133 17.248 1.00 93.69 128 ASP A CA 1
ATOM 946 C C . ASP A 1 128 ? -0.236 -1.880 16.952 1.00 93.69 128 ASP A C 1
ATOM 948 O O . ASP A 1 128 ? -1.086 -2.524 17.558 1.00 93.69 128 ASP A O 1
ATOM 952 N N . ASP A 1 129 ? -0.574 -1.043 15.969 1.00 91.44 129 ASP A N 1
ATOM 953 C CA . ASP A 1 129 ? -1.947 -0.801 15.488 1.00 91.44 129 ASP A CA 1
ATOM 954 C C . ASP A 1 129 ? -2.475 -1.890 14.531 1.00 91.44 129 ASP A C 1
ATOM 956 O O . ASP A 1 129 ? -3.495 -1.721 13.861 1.00 91.44 129 ASP A O 1
ATOM 960 N N . SER A 1 130 ? -1.802 -3.042 14.500 1.00 94.69 130 SER A N 1
ATOM 961 C CA . SER A 1 130 ? -2.113 -4.208 13.670 1.00 94.69 130 SER A CA 1
ATOM 962 C C . SER A 1 130 ? -1.904 -4.026 12.166 1.00 94.69 130 SER A C 1
ATOM 964 O O . SER A 1 130 ? -2.210 -4.945 11.409 1.00 94.69 130 SER A O 1
ATOM 966 N N . VAL A 1 131 ? -1.323 -2.918 11.697 1.00 95.19 131 VAL A N 1
ATOM 967 C CA . VAL A 1 131 ? -0.930 -2.816 10.285 1.00 95.19 131 VAL A CA 1
ATOM 968 C C . VAL A 1 131 ? 0.190 -3.816 9.990 1.00 95.19 131 VAL A C 1
ATOM 970 O O . VAL A 1 131 ? 1.246 -3.818 10.620 1.00 95.19 131 VAL A O 1
ATOM 973 N N . ASN A 1 132 ? -0.038 -4.697 9.018 1.00 97.50 132 ASN A N 1
ATOM 974 C CA . ASN A 1 132 ? 0.944 -5.669 8.550 1.00 97.50 132 ASN A CA 1
ATOM 975 C C . ASN A 1 132 ? 1.656 -5.098 7.324 1.00 97.50 132 ASN A C 1
ATOM 977 O O . ASN A 1 132 ? 1.005 -4.669 6.374 1.00 97.50 132 ASN A O 1
ATOM 981 N N . ALA A 1 133 ? 2.985 -5.118 7.329 1.00 97.06 133 ALA A N 1
ATOM 982 C CA . ALA A 1 133 ? 3.815 -4.694 6.210 1.00 97.06 133 ALA A CA 1
ATOM 983 C C . ALA A 1 133 ? 4.415 -5.906 5.493 1.00 97.06 133 ALA A C 1
ATOM 985 O O . ALA A 1 133 ? 5.020 -6.779 6.118 1.00 97.06 133 ALA A O 1
ATOM 986 N N . PHE A 1 134 ? 4.294 -5.925 4.173 1.00 97.88 134 PHE A N 1
ATOM 987 C CA . PHE A 1 134 ? 4.787 -6.956 3.272 1.00 97.88 134 PHE A CA 1
ATOM 988 C C . PHE A 1 134 ? 5.764 -6.318 2.291 1.00 97.88 134 PHE A C 1
ATOM 990 O O . PHE A 1 134 ? 5.424 -5.358 1.597 1.00 97.88 134 PHE A O 1
ATOM 997 N N . PHE A 1 135 ? 6.989 -6.831 2.220 1.00 95.81 135 PHE A N 1
ATOM 998 C CA . PHE A 1 135 ? 7.938 -6.352 1.222 1.00 95.81 135 PHE A CA 1
ATOM 999 C C . PHE A 1 135 ? 7.703 -7.026 -0.136 1.00 95.81 135 PHE A C 1
ATOM 1001 O O . PHE A 1 135 ? 7.362 -8.216 -0.169 1.00 95.81 135 PHE A O 1
ATOM 1008 N N . PRO A 1 136 ? 7.902 -6.291 -1.249 1.00 96.81 136 PRO A N 1
ATOM 1009 C CA . PRO A 1 136 ? 7.984 -6.887 -2.574 1.00 96.81 136 PRO A CA 1
ATOM 1010 C C . PRO A 1 136 ? 9.021 -8.007 -2.614 1.00 96.81 136 PRO A C 1
ATOM 1012 O O . PRO A 1 136 ? 10.098 -7.899 -2.017 1.00 96.81 136 PRO A O 1
ATOM 1015 N N . THR A 1 137 ? 8.711 -9.078 -3.338 1.00 95.94 137 THR A N 1
ATOM 1016 C CA . THR A 1 137 ? 9.675 -10.145 -3.610 1.00 95.94 137 THR A CA 1
ATOM 1017 C C . THR A 1 137 ? 10.862 -9.576 -4.388 1.00 95.94 137 THR A C 1
ATOM 1019 O O . THR A 1 137 ? 10.720 -8.681 -5.224 1.00 95.94 137 THR A O 1
ATOM 1022 N N . HIS A 1 138 ? 12.064 -10.081 -4.112 1.00 92.50 138 HIS A N 1
ATOM 1023 C CA . HIS A 1 138 ? 13.277 -9.583 -4.751 1.00 92.50 138 HIS A CA 1
ATOM 1024 C C . HIS A 1 138 ? 13.190 -9.676 -6.284 1.00 92.50 138 HIS A C 1
ATOM 1026 O O . HIS A 1 138 ? 12.932 -10.745 -6.832 1.00 92.50 138 HIS A O 1
ATOM 1032 N N . GLY A 1 139 ? 13.456 -8.562 -6.972 1.00 90.31 139 GLY A N 1
ATOM 1033 C CA . GLY A 1 139 ? 13.403 -8.472 -8.436 1.00 90.31 139 GLY A CA 1
ATOM 1034 C C . GLY A 1 139 ? 12.026 -8.132 -9.015 1.00 90.31 139 GLY A C 1
ATOM 1035 O O . GLY A 1 139 ? 11.928 -7.942 -10.225 1.00 90.31 139 GLY A O 1
ATOM 1036 N N . VAL A 1 140 ? 10.985 -8.009 -8.186 1.00 93.88 140 VAL A N 1
ATOM 1037 C CA . VAL A 1 140 ? 9.663 -7.536 -8.620 1.00 93.88 140 VAL A CA 1
ATOM 1038 C C . VAL A 1 140 ? 9.638 -6.004 -8.627 1.00 93.88 140 VAL A C 1
ATOM 1040 O O . VAL A 1 140 ? 9.942 -5.371 -7.617 1.00 93.88 140 VAL A O 1
ATOM 1043 N N . ASP A 1 141 ? 9.237 -5.402 -9.752 1.00 94.25 141 ASP A N 1
ATOM 1044 C CA . ASP A 1 141 ? 8.972 -3.959 -9.842 1.00 94.25 141 ASP A CA 1
ATOM 1045 C C . ASP A 1 141 ? 7.475 -3.685 -9.636 1.00 94.25 141 ASP A C 1
ATOM 1047 O O . ASP A 1 141 ? 6.677 -3.747 -10.575 1.00 94.25 141 ASP A O 1
ATOM 1051 N N . LEU A 1 142 ? 7.092 -3.393 -8.391 1.00 97.06 142 LEU A N 1
ATOM 1052 C CA . LEU A 1 142 ? 5.750 -2.914 -8.059 1.00 97.06 142 LEU A CA 1
ATOM 1053 C C . LEU A 1 142 ? 5.691 -1.390 -8.133 1.00 97.06 142 LEU A C 1
ATOM 1055 O O . LEU A 1 142 ? 6.547 -0.681 -7.593 1.00 97.06 142 LEU A O 1
ATOM 1059 N N . ARG A 1 143 ? 4.639 -0.880 -8.774 1.00 97.69 143 ARG A N 1
ATOM 1060 C CA . ARG A 1 143 ? 4.409 0.553 -8.970 1.00 97.69 143 ARG A CA 1
ATOM 1061 C C . ARG A 1 143 ? 3.062 0.980 -8.408 1.00 97.69 143 ARG A C 1
ATOM 1063 O O . ARG A 1 143 ? 2.085 0.257 -8.537 1.00 97.69 143 ARG A O 1
ATOM 1070 N N . ALA A 1 144 ? 3.014 2.180 -7.844 1.00 97.62 144 ALA A N 1
ATOM 1071 C CA . ALA A 1 144 ? 1.776 2.871 -7.502 1.00 97.62 144 ALA A CA 1
ATOM 1072 C C . ALA A 1 144 ? 1.882 4.339 -7.932 1.00 97.62 144 ALA A C 1
ATOM 1074 O O . ALA A 1 144 ? 2.802 5.056 -7.538 1.00 97.62 144 ALA A O 1
ATOM 1075 N N . PHE A 1 145 ? 0.976 4.766 -8.798 1.00 96.94 145 PHE A N 1
ATOM 1076 C CA . PHE A 1 145 ? 0.885 6.056 -9.474 1.00 96.94 145 PHE A CA 1
ATOM 1077 C C . PHE A 1 145 ? 2.203 6.502 -10.127 1.00 96.94 145 PHE A C 1
ATOM 1079 O O . PHE A 1 145 ? 2.557 7.687 -10.150 1.00 96.94 145 PHE A O 1
ATOM 1086 N N . GLY A 1 146 ? 2.948 5.525 -10.654 1.00 95.62 146 GLY A N 1
ATOM 1087 C CA . GLY A 1 146 ? 4.268 5.693 -11.270 1.00 95.62 146 GLY A CA 1
ATOM 1088 C C . GLY A 1 146 ? 5.455 5.710 -10.297 1.00 95.62 146 GLY A C 1
ATOM 1089 O O . GLY A 1 146 ? 6.597 5.830 -10.741 1.00 95.62 146 GLY A O 1
ATOM 1090 N N . PHE A 1 147 ? 5.231 5.568 -8.989 1.00 97.62 147 PHE A N 1
ATOM 1091 C CA . PHE A 1 147 ? 6.291 5.487 -7.981 1.00 97.62 147 PHE A CA 1
ATOM 1092 C C . PHE A 1 147 ? 6.611 4.036 -7.626 1.00 97.62 147 PHE A C 1
ATOM 1094 O O . PHE A 1 147 ? 5.721 3.190 -7.625 1.00 97.62 147 PHE A O 1
ATOM 1101 N N . SER A 1 148 ? 7.875 3.744 -7.315 1.00 97.12 148 SER A N 1
ATOM 1102 C CA . SER A 1 148 ? 8.287 2.412 -6.854 1.00 97.12 148 SER A CA 1
ATOM 1103 C C . SER A 1 148 ? 7.743 2.131 -5.459 1.00 97.12 148 SER A C 1
ATOM 1105 O O . SER A 1 148 ? 7.931 2.936 -4.543 1.00 97.12 148 SER A O 1
ATOM 1107 N N . VAL A 1 149 ? 7.095 0.981 -5.310 1.00 97.81 149 VAL A N 1
ATOM 1108 C CA . VAL A 1 149 ? 6.568 0.475 -4.043 1.00 97.81 149 VAL A CA 1
ATOM 1109 C C . VAL A 1 149 ? 7.691 -0.232 -3.294 1.00 97.81 149 VAL A C 1
ATOM 1111 O O . VAL A 1 149 ? 8.357 -1.104 -3.842 1.00 97.81 149 VAL A O 1
ATOM 1114 N N . ILE A 1 150 ? 7.898 0.140 -2.033 1.00 95.88 150 ILE A N 1
ATOM 1115 C CA . ILE A 1 150 ? 8.901 -0.482 -1.152 1.00 95.88 150 ILE A CA 1
ATOM 1116 C C . ILE A 1 150 ? 8.276 -1.376 -0.089 1.00 95.88 150 ILE A C 1
ATOM 1118 O O . ILE A 1 150 ? 8.940 -2.262 0.437 1.00 95.88 150 ILE A O 1
ATOM 1122 N N . ALA A 1 151 ? 7.002 -1.154 0.218 1.00 97.00 151 ALA A N 1
ATOM 1123 C CA . ALA A 1 151 ? 6.218 -2.007 1.087 1.00 97.00 151 ALA A CA 1
ATOM 1124 C C . ALA A 1 151 ? 4.750 -1.912 0.685 1.00 97.00 151 ALA A C 1
ATOM 1126 O O . ALA A 1 151 ? 4.258 -0.841 0.330 1.00 97.00 151 ALA A O 1
ATOM 1127 N N . VAL A 1 152 ? 4.054 -3.030 0.781 1.00 98.06 152 VAL A N 1
ATOM 1128 C CA . VAL A 1 152 ? 2.600 -3.104 0.727 1.00 98.06 152 VAL A CA 1
ATOM 1129 C C . VAL A 1 152 ? 2.115 -3.276 2.160 1.00 98.06 152 VAL A C 1
ATOM 1131 O O . VAL A 1 152 ? 2.733 -4.003 2.935 1.00 98.06 152 VAL A O 1
ATOM 1134 N N . VAL A 1 153 ? 1.055 -2.578 2.544 1.00 97.31 153 VAL A N 1
ATOM 1135 C CA . VAL A 1 153 ? 0.531 -2.612 3.911 1.00 97.31 153 VAL A CA 1
ATOM 1136 C C . VAL A 1 153 ? -0.935 -3.002 3.920 1.00 97.31 153 VAL A C 1
ATOM 1138 O O . VAL A 1 153 ? -1.680 -2.670 2.999 1.00 97.31 153 VAL A O 1
ATOM 1141 N N . GLY A 1 154 ? -1.364 -3.681 4.978 1.00 96.50 154 GLY A N 1
ATOM 1142 C CA . GLY A 1 154 ? -2.776 -3.936 5.194 1.00 96.50 154 GLY A CA 1
ATOM 1143 C C . GLY A 1 154 ? -3.100 -4.547 6.545 1.00 9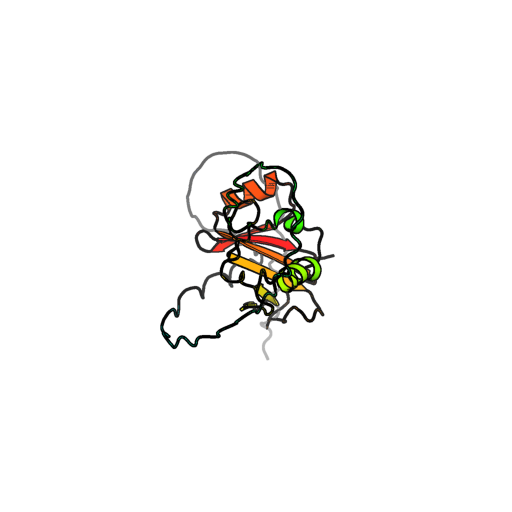6.50 154 GLY A C 1
ATOM 1144 O O . GLY A 1 154 ? -2.227 -5.034 7.260 1.00 96.50 154 GLY A O 1
ATOM 1145 N N . TYR A 1 155 ? -4.374 -4.503 6.889 1.00 96.50 155 TYR A N 1
ATOM 1146 C CA . TYR A 1 155 ? -4.965 -5.177 8.029 1.00 96.50 155 TYR A CA 1
ATOM 1147 C C . TYR A 1 155 ? -6.424 -5.478 7.711 1.00 96.50 155 TYR A C 1
ATOM 1149 O O . TYR A 1 155 ? -7.125 -4.619 7.176 1.00 96.50 155 TYR A O 1
ATOM 1157 N N . GLN A 1 156 ? -6.880 -6.670 8.076 1.00 95.94 156 GLN A N 1
ATOM 1158 C CA .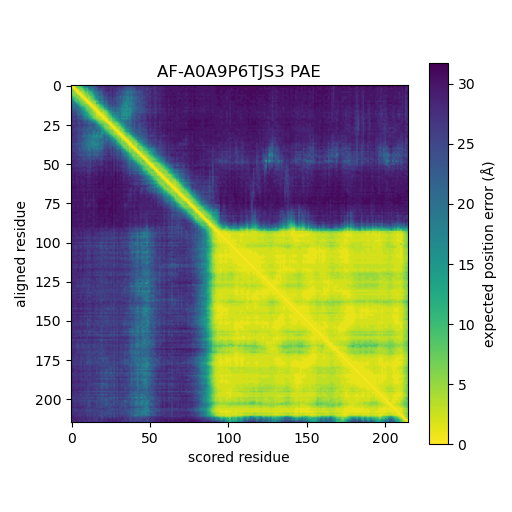 GLN A 1 156 ? -8.291 -7.012 8.109 1.00 95.94 156 GLN A CA 1
ATOM 1159 C C . GLN A 1 156 ? -8.575 -7.788 9.386 1.00 95.94 156 GLN A C 1
ATOM 1161 O O . GLN A 1 156 ? -7.817 -8.686 9.764 1.00 95.94 156 GLN A O 1
ATOM 1166 N N . LYS A 1 157 ? -9.658 -7.420 10.060 1.00 94.44 157 LYS A N 1
ATOM 1167 C CA . LYS A 1 157 ? -10.117 -8.105 11.259 1.00 94.44 157 LYS A CA 1
ATOM 1168 C C . LYS A 1 157 ? -10.587 -9.522 10.913 1.00 94.44 157 LYS A C 1
ATOM 1170 O O . LYS A 1 157 ? -11.213 -9.733 9.878 1.00 94.44 157 LYS A O 1
ATOM 1175 N N . ASP A 1 158 ? -10.280 -10.467 11.800 1.00 92.81 158 ASP A N 1
ATOM 1176 C CA . ASP A 1 158 ? -10.698 -11.875 11.719 1.00 92.81 158 ASP A CA 1
ATOM 1177 C C . ASP A 1 158 ? -10.240 -12.611 10.442 1.00 92.81 158 ASP A C 1
ATOM 1179 O O . ASP A 1 158 ? -10.836 -13.605 10.029 1.00 92.81 158 ASP A O 1
ATOM 1183 N N . ASP A 1 159 ? -9.144 -12.155 9.832 1.00 95.06 159 ASP A N 1
ATOM 1184 C CA . ASP A 1 159 ? -8.592 -12.717 8.604 1.00 95.06 159 ASP A CA 1
ATOM 1185 C C . ASP A 1 159 ? -7.221 -13.366 8.845 1.00 95.06 159 ASP A C 1
ATOM 1187 O O . ASP A 1 159 ? -6.306 -12.756 9.400 1.00 95.06 159 ASP A O 1
ATOM 1191 N N . ALA A 1 160 ? -7.070 -14.618 8.408 1.00 94.88 160 ALA A N 1
ATOM 1192 C CA . ALA A 1 160 ? -5.885 -15.432 8.676 1.00 94.88 160 ALA A CA 1
ATOM 1193 C C . ALA A 1 160 ? -4.603 -14.934 7.983 1.00 94.88 160 ALA A C 1
ATOM 1195 O O . ALA A 1 160 ? -3.503 -15.334 8.377 1.00 94.88 160 ALA A O 1
ATOM 1196 N N . LEU A 1 161 ? -4.719 -14.080 6.961 1.00 95.31 161 LEU A N 1
ATOM 1197 C CA . LEU A 1 161 ? -3.571 -13.482 6.283 1.00 95.31 161 LEU A CA 1
ATOM 1198 C C . LEU A 1 161 ? -2.895 -12.410 7.155 1.00 95.31 161 LEU A C 1
ATOM 1200 O O . LEU A 1 161 ? -1.695 -12.151 7.008 1.00 95.31 161 LEU A O 1
ATOM 1204 N N . PHE A 1 162 ? -3.639 -11.812 8.087 1.00 96.38 162 PHE A N 1
ATOM 1205 C CA . PHE A 1 162 ? -3.183 -10.695 8.902 1.00 96.38 162 PHE A CA 1
ATOM 1206 C C . PHE A 1 162 ? -2.936 -11.120 10.345 1.00 96.38 162 PHE A C 1
ATOM 1208 O O . PHE A 1 162 ? -3.682 -11.878 10.958 1.00 96.38 162 PHE A O 1
ATOM 1215 N N . ARG A 1 163 ? -1.859 -10.594 10.923 1.00 95.75 163 ARG A N 1
ATOM 1216 C CA . ARG A 1 163 ? -1.544 -10.787 12.337 1.00 95.75 163 ARG A CA 1
ATOM 1217 C C . ARG A 1 163 ? -1.973 -9.560 13.119 1.00 95.75 163 ARG A C 1
ATOM 1219 O O . ARG A 1 163 ? -1.693 -8.437 12.709 1.00 95.75 163 ARG A O 1
ATOM 1226 N N . GLN A 1 164 ? -2.605 -9.775 14.265 1.00 93.81 164 GLN A N 1
ATOM 1227 C CA . GLN A 1 164 ? -2.949 -8.680 15.161 1.00 93.81 164 GLN A CA 1
ATOM 1228 C C . GLN A 1 164 ? -1.699 -8.168 15.892 1.00 93.81 164 GLN A C 1
ATOM 1230 O O . GLN A 1 164 ? -0.861 -8.951 16.351 1.00 93.81 164 GLN A O 1
ATOM 1235 N N . GLY A 1 165 ? -1.579 -6.844 15.967 1.00 91.69 165 GLY A N 1
ATOM 1236 C CA . GLY A 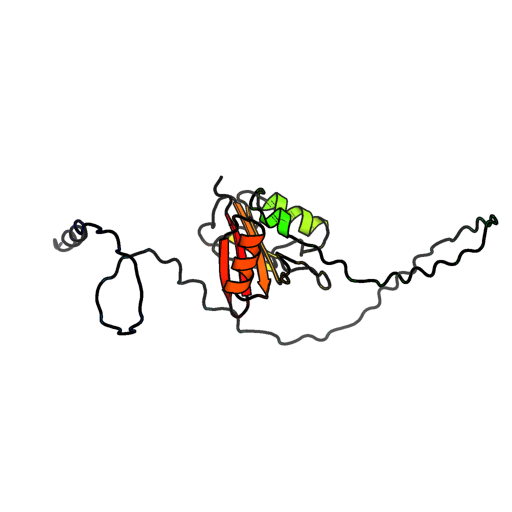1 165 ? -0.582 -6.148 16.771 1.00 91.69 165 GLY A CA 1
ATOM 1237 C C . GLY A 1 165 ? -0.936 -6.165 18.260 1.00 91.69 165 GLY A C 1
ATOM 1238 O O . GLY A 1 165 ? -1.926 -6.759 18.683 1.00 91.69 165 GLY A O 1
ATOM 1239 N N . ARG A 1 166 ? -0.111 -5.509 19.081 1.00 90.75 166 ARG A N 1
ATOM 1240 C CA . ARG A 1 166 ? -0.305 -5.459 20.546 1.00 90.75 166 ARG A CA 1
ATOM 1241 C C . ARG A 1 166 ? -1.235 -4.336 21.010 1.00 90.75 166 ARG A C 1
ATOM 1243 O O . ARG A 1 166 ? -1.639 -4.322 22.169 1.00 90.75 166 ARG A O 1
ATOM 1250 N N . GLY A 1 167 ? -1.507 -3.369 20.143 1.00 91.19 167 GLY A N 1
ATOM 1251 C CA . GLY A 1 167 ? -2.335 -2.201 20.403 1.00 91.19 167 GLY A CA 1
ATOM 1252 C C . GLY A 1 167 ? -3.737 -2.322 19.812 1.00 91.19 167 GLY A C 1
ATOM 1253 O O . GLY A 1 167 ? -4.171 -3.379 19.352 1.00 91.19 167 GLY A O 1
ATOM 1254 N N . LYS A 1 168 ? -4.465 -1.202 19.839 1.00 89.81 168 LYS A N 1
ATOM 1255 C CA . LYS A 1 168 ? -5.791 -1.106 19.224 1.00 89.81 168 LYS A CA 1
ATOM 1256 C C . LYS A 1 168 ? -5.642 -1.145 17.695 1.00 89.81 168 LYS A C 1
ATOM 1258 O O . LYS A 1 168 ? -4.881 -0.330 17.176 1.00 89.81 168 LYS A O 1
ATOM 1263 N N . PRO A 1 169 ? -6.366 -2.028 16.984 1.00 91.12 169 PRO A N 1
ATOM 1264 C CA . PRO A 1 169 ? -6.341 -2.056 15.529 1.00 91.12 169 PRO A CA 1
ATOM 1265 C C . PRO A 1 169 ? -6.742 -0.719 14.899 1.00 91.12 169 PRO A C 1
ATOM 1267 O O . PRO A 1 169 ? -7.602 -0.014 15.435 1.00 91.12 169 PRO A O 1
ATOM 1270 N N . ILE A 1 170 ? -6.147 -0.407 13.745 1.00 88.19 170 ILE A N 1
ATOM 1271 C CA . ILE A 1 170 ? -6.421 0.816 12.975 1.00 88.19 170 ILE A CA 1
ATOM 1272 C C . ILE A 1 170 ? -7.888 0.938 12.513 1.00 88.19 170 ILE A C 1
ATOM 1274 O O . ILE A 1 170 ? -8.389 2.044 12.344 1.00 88.19 170 ILE A O 1
ATOM 1278 N N . GLY A 1 171 ? -8.588 -0.186 12.363 1.00 90.88 171 GLY A N 1
ATOM 1279 C CA . GLY A 1 171 ? -9.985 -0.283 11.939 1.00 90.88 171 GLY A CA 1
ATOM 1280 C C . GLY A 1 171 ? -10.351 -1.739 11.654 1.00 90.88 171 GLY A C 1
ATOM 1281 O O . GLY A 1 171 ? -9.571 -2.632 11.979 1.00 90.88 171 GLY A O 1
ATOM 1282 N N . ASP A 1 172 ? -11.503 -1.990 11.030 1.00 92.88 172 ASP A N 1
ATOM 1283 C CA . ASP A 1 172 ? -11.895 -3.354 10.633 1.00 92.88 172 ASP A CA 1
ATOM 1284 C C . ASP A 1 172 ? -11.191 -3.816 9.347 1.00 92.88 172 ASP A C 1
ATOM 1286 O O . ASP A 1 172 ? -10.903 -5.001 9.181 1.00 92.88 172 ASP A O 1
ATOM 1290 N N . SER A 1 173 ? -10.874 -2.889 8.439 1.00 94.75 173 SER A N 1
ATOM 1291 C CA . SER A 1 173 ? -10.090 -3.164 7.236 1.00 94.75 173 SER A CA 1
ATOM 1292 C C . SER A 1 173 ? -9.371 -1.907 6.769 1.00 94.75 173 SER A C 1
ATOM 1294 O O . SER A 1 173 ? -9.980 -0.848 6.646 1.00 94.75 173 SER A O 1
ATOM 1296 N N . ALA A 1 174 ? -8.096 -2.033 6.422 1.00 95.31 174 ALA A N 1
ATOM 1297 C CA . ALA A 1 174 ? -7.338 -0.959 5.804 1.00 95.31 174 ALA A CA 1
ATOM 1298 C C . ALA A 1 174 ? -6.176 -1.509 4.976 1.00 95.31 174 ALA A C 1
ATOM 1300 O O . ALA A 1 174 ? -5.615 -2.553 5.309 1.00 95.31 174 ALA A O 1
ATOM 1301 N N . TYR A 1 175 ? -5.809 -0.832 3.893 1.00 97.25 175 TYR A N 1
ATOM 1302 C CA . TYR A 1 175 ? -4.755 -1.308 2.998 1.00 97.25 175 TYR A CA 1
ATOM 1303 C C . TYR A 1 175 ? -4.057 -0.176 2.260 1.00 97.25 175 TYR A C 1
ATOM 1305 O O . TYR A 1 175 ? -4.551 0.946 2.202 1.00 97.25 175 TYR A O 1
ATOM 1313 N N . GLY A 1 176 ? -2.894 -0.453 1.683 1.00 97.38 176 GLY A N 1
ATOM 1314 C CA . GLY A 1 176 ? -2.172 0.562 0.939 1.00 97.38 176 GLY A CA 1
ATOM 1315 C C . GLY A 1 176 ? -0.786 0.148 0.484 1.00 97.38 176 GLY A C 1
ATOM 1316 O O . GLY A 1 176 ? -0.364 -1.001 0.606 1.00 97.38 176 GLY A O 1
ATOM 1317 N N . ALA A 1 177 ? -0.051 1.131 -0.018 1.00 98.12 177 ALA A N 1
ATOM 1318 C CA . ALA A 1 177 ? 1.328 0.974 -0.443 1.00 98.12 177 ALA A CA 1
ATOM 1319 C C . ALA A 1 177 ? 2.185 2.127 0.078 1.00 98.12 177 ALA A C 1
ATOM 1321 O O . ALA A 1 177 ? 1.761 3.281 0.117 1.00 98.12 177 ALA A O 1
ATOM 1322 N N . VAL A 1 178 ? 3.423 1.816 0.445 1.00 97.69 178 VAL A N 1
ATOM 1323 C CA . VAL A 1 178 ? 4.460 2.799 0.743 1.00 97.69 178 VAL A CA 1
ATOM 1324 C C . VAL A 1 178 ? 5.353 2.923 -0.477 1.00 97.69 178 VAL A C 1
ATOM 1326 O O . VAL A 1 178 ? 5.928 1.936 -0.943 1.00 97.69 178 VAL A O 1
ATOM 1329 N N . VAL A 1 179 ? 5.479 4.145 -0.984 1.00 98.19 179 VAL A N 1
ATOM 1330 C CA . VAL A 1 179 ? 6.232 4.450 -2.199 1.00 98.19 179 VAL A CA 1
ATOM 1331 C C . VAL A 1 179 ? 7.427 5.352 -1.928 1.00 98.19 179 VAL A C 1
ATOM 1333 O O . VAL A 1 179 ? 7.416 6.176 -1.009 1.00 98.19 179 VAL A O 1
ATOM 1336 N N . LEU A 1 180 ? 8.438 5.243 -2.790 1.00 97.56 180 LEU A N 1
ATOM 1337 C CA . LEU A 1 180 ? 9.527 6.211 -2.878 1.00 97.56 180 LEU A CA 1
ATOM 1338 C C . LEU A 1 180 ? 9.059 7.445 -3.650 1.00 97.56 180 LEU A C 1
ATOM 1340 O O . LEU A 1 180 ? 8.874 7.419 -4.867 1.00 97.56 180 LEU A O 1
ATOM 1344 N N . GLY A 1 181 ? 8.876 8.544 -2.933 1.00 96.38 181 GLY A N 1
ATOM 1345 C CA . GLY A 1 181 ? 8.411 9.804 -3.484 1.00 96.38 181 GLY A CA 1
ATOM 1346 C C . GLY A 1 181 ? 8.121 10.821 -2.391 1.00 96.38 181 GLY A C 1
ATOM 1347 O O . GLY A 1 181 ? 7.743 10.477 -1.269 1.00 96.38 181 GLY A O 1
ATOM 1348 N N . SER A 1 182 ? 8.286 12.104 -2.718 1.00 96.50 182 SER A N 1
ATOM 1349 C CA . SER A 1 182 ? 7.870 13.173 -1.814 1.00 96.50 182 SER A CA 1
ATOM 1350 C C . SER A 1 182 ? 6.348 13.260 -1.755 1.00 96.50 182 SER A C 1
ATOM 1352 O O . SER A 1 182 ? 5.667 13.136 -2.776 1.00 96.50 182 SER A O 1
ATOM 1354 N N . THR A 1 183 ? 5.818 13.563 -0.573 1.00 96.75 183 THR A N 1
ATOM 1355 C CA . THR A 1 183 ? 4.372 13.636 -0.323 1.00 96.75 183 THR A CA 1
ATOM 1356 C C . THR A 1 183 ? 3.659 14.554 -1.309 1.00 96.75 183 THR A C 1
ATOM 1358 O O . THR A 1 183 ? 2.622 14.184 -1.845 1.00 96.75 183 THR A O 1
ATOM 1361 N N . LYS A 1 184 ? 4.258 15.707 -1.644 1.00 96.62 184 LYS A N 1
ATOM 1362 C CA . LYS A 1 184 ? 3.714 16.643 -2.643 1.00 96.62 184 LYS A CA 1
ATOM 1363 C C . LYS A 1 184 ? 3.533 15.994 -4.021 1.00 96.62 184 LYS A C 1
ATOM 1365 O O . LYS A 1 184 ? 2.503 16.190 -4.656 1.00 96.62 184 LYS A O 1
ATOM 1370 N N . ARG A 1 185 ? 4.530 15.238 -4.500 1.00 97.44 185 ARG A N 1
ATOM 1371 C CA . ARG A 1 185 ? 4.479 14.601 -5.829 1.00 97.44 185 ARG A CA 1
ATOM 1372 C C . ARG A 1 185 ? 3.508 13.430 -5.853 1.00 97.44 185 ARG A C 1
ATOM 1374 O O . ARG A 1 185 ? 2.778 13.284 -6.830 1.00 97.44 185 ARG A O 1
ATOM 1381 N N . VAL A 1 186 ? 3.510 12.630 -4.789 1.00 97.81 186 VAL A N 1
ATOM 1382 C CA . VAL A 1 186 ? 2.621 11.476 -4.641 1.00 97.81 186 VAL A CA 1
ATOM 1383 C C . VAL A 1 186 ? 1.169 11.938 -4.571 1.00 97.81 186 VAL A C 1
ATOM 1385 O O . VAL A 1 186 ? 0.367 11.509 -5.393 1.00 97.81 186 VAL A O 1
ATOM 1388 N N . LYS A 1 187 ? 0.854 12.902 -3.698 1.00 97.62 187 LYS A N 1
ATOM 1389 C CA . LYS A 1 187 ? -0.490 13.484 -3.572 1.00 97.62 187 LYS A CA 1
ATOM 1390 C C . LYS A 1 187 ? -1.022 14.005 -4.908 1.00 97.62 187 LYS A C 1
ATOM 1392 O O . LYS A 1 187 ? -2.080 13.576 -5.349 1.00 97.62 187 LYS A O 1
ATOM 1397 N N . ALA A 1 188 ? -0.227 14.801 -5.624 1.00 97.75 188 ALA A N 1
ATOM 1398 C CA . ALA A 1 188 ? -0.621 15.322 -6.933 1.00 97.75 188 ALA A CA 1
ATOM 1399 C C . ALA A 1 188 ? -0.862 14.230 -7.994 1.00 97.75 188 ALA A C 1
ATOM 1401 O O . ALA A 1 188 ? -1.510 14.483 -9.007 1.00 97.75 188 ALA A O 1
ATOM 1402 N N . LYS A 1 189 ? -0.272 13.038 -7.856 1.00 97.94 189 LYS A N 1
ATOM 1403 C CA . LYS A 1 189 ? -0.498 11.907 -8.768 1.00 97.94 189 LYS A CA 1
ATOM 1404 C C . LYS A 1 189 ? -1.753 11.118 -8.392 1.00 97.94 189 LYS A C 1
ATOM 1406 O O . LYS A 1 189 ? -2.527 10.819 -9.292 1.00 97.94 189 LYS A O 1
ATOM 1411 N N . VAL A 1 190 ? -1.967 10.864 -7.101 1.00 96.81 190 VAL A N 1
ATOM 1412 C CA . VAL A 1 190 ? -3.182 10.220 -6.568 1.00 96.81 190 VAL A CA 1
ATOM 1413 C C . VAL A 1 190 ? -4.427 11.039 -6.926 1.00 96.81 190 VAL A C 1
ATOM 1415 O O . VAL A 1 190 ? -5.372 10.502 -7.493 1.00 96.81 190 VAL A O 1
ATOM 1418 N N . GLU A 1 191 ? -4.385 12.357 -6.708 1.00 96.12 191 GLU A N 1
ATOM 1419 C CA . GLU A 1 191 ? -5.493 13.270 -7.028 1.00 96.12 191 GLU A CA 1
ATOM 1420 C C . GLU A 1 191 ? -5.803 13.302 -8.530 1.00 96.12 191 GLU A C 1
ATOM 1422 O O . GLU A 1 191 ? -6.961 13.241 -8.930 1.00 96.12 191 GLU A O 1
ATOM 1427 N N . ARG A 1 192 ? -4.771 13.337 -9.384 1.00 96.62 192 ARG A N 1
ATOM 1428 C CA . ARG A 1 192 ? -4.951 13.282 -10.846 1.00 96.62 192 ARG A CA 1
ATOM 1429 C C . ARG A 1 192 ? -5.548 11.969 -11.334 1.00 96.62 192 ARG A C 1
ATOM 1431 O O . ARG A 1 192 ? -6.180 11.964 -12.383 1.00 96.62 192 ARG A O 1
ATOM 1438 N N . ALA A 1 193 ? -5.314 10.879 -10.612 1.00 94.94 193 ALA A N 1
ATOM 1439 C CA . ALA A 1 193 ? -5.909 9.584 -10.909 1.00 94.94 193 ALA A CA 1
ATOM 1440 C C . ALA A 1 193 ? -7.352 9.461 -10.382 1.00 94.94 193 ALA A C 1
ATOM 1442 O O . ALA A 1 193 ? -7.999 8.454 -10.642 1.00 94.94 193 ALA A O 1
ATOM 1443 N N . GLY A 1 194 ? -7.860 10.456 -9.641 1.00 94.25 194 GLY A N 1
ATOM 1444 C CA . GLY A 1 194 ? -9.203 10.420 -9.057 1.00 94.25 194 GLY A CA 1
ATOM 1445 C C . GLY A 1 194 ? -9.354 9.421 -7.906 1.00 94.25 194 GLY A C 1
ATOM 1446 O O . GLY A 1 194 ? -10.476 9.066 -7.556 1.00 94.25 194 GLY A O 1
ATOM 1447 N N . SER A 1 195 ? -8.246 8.954 -7.320 1.00 92.88 195 SER A N 1
ATOM 1448 C CA . SER A 1 195 ? -8.283 8.046 -6.173 1.00 92.88 195 SER A CA 1
ATOM 1449 C C . SER A 1 195 ? -8.624 8.808 -4.888 1.00 92.88 195 SER A C 1
ATOM 1451 O O . SER A 1 195 ? -8.120 9.905 -4.644 1.00 92.88 195 SER A O 1
ATOM 1453 N N . SER A 1 196 ? -9.459 8.201 -4.042 1.00 92.25 196 SER A N 1
ATOM 1454 C CA . SER A 1 196 ? -9.808 8.699 -2.706 1.00 92.25 196 SER A CA 1
ATOM 1455 C C . SER A 1 196 ? -8.791 8.311 -1.623 1.00 92.25 196 SER A C 1
ATOM 1457 O O . SER A 1 196 ? -9.044 8.530 -0.437 1.00 92.25 196 SER A O 1
ATOM 1459 N N . ALA A 1 197 ? -7.644 7.741 -2.006 1.00 94.94 197 ALA A N 1
ATOM 1460 C CA . ALA A 1 197 ? -6.626 7.309 -1.063 1.00 94.94 197 ALA A CA 1
ATOM 1461 C C . ALA A 1 197 ? -6.016 8.478 -0.278 1.00 94.94 197 ALA A C 1
ATOM 1463 O O . ALA A 1 197 ? -5.696 9.548 -0.804 1.00 94.94 197 ALA A O 1
ATOM 1464 N N . ILE A 1 198 ? -5.788 8.233 1.006 1.00 94.50 198 ILE A N 1
ATOM 1465 C CA . ILE A 1 198 ? -5.159 9.159 1.935 1.00 94.50 198 ILE A CA 1
ATOM 1466 C C . ILE A 1 198 ? -3.644 9.074 1.747 1.00 94.50 198 ILE A C 1
ATOM 1468 O O . ILE A 1 198 ? -3.056 7.995 1.776 1.00 94.50 198 ILE A O 1
ATOM 1472 N N . VAL A 1 199 ? -2.992 10.223 1.575 1.00 96.25 199 VAL A N 1
ATOM 1473 C CA . VAL A 1 199 ? -1.542 10.307 1.360 1.00 96.25 199 VAL A CA 1
ATOM 1474 C C . VAL A 1 199 ? -0.860 10.856 2.609 1.00 96.25 199 VAL A C 1
ATOM 1476 O O . VAL A 1 199 ? -1.146 11.979 3.025 1.00 96.25 199 VAL A O 1
ATOM 1479 N N . HIS A 1 200 ? 0.072 10.092 3.186 1.00 93.88 200 HIS A N 1
ATOM 1480 C CA . HIS A 1 200 ? 0.752 10.449 4.434 1.00 93.88 200 HIS A CA 1
ATOM 1481 C C . HIS A 1 200 ? 2.280 10.263 4.348 1.00 93.88 200 HIS A C 1
ATOM 1483 O O . HIS A 1 200 ? 2.742 9.220 3.882 1.00 93.88 200 HIS A O 1
ATOM 1489 N N . PRO A 1 201 ? 3.103 11.237 4.781 1.00 95.38 201 PRO A N 1
ATOM 1490 C CA . PRO A 1 201 ? 4.550 11.046 4.888 1.00 95.38 201 PRO A CA 1
ATOM 1491 C C . PRO A 1 201 ? 4.881 10.014 5.970 1.00 95.38 201 PRO A C 1
ATOM 1493 O O . PRO A 1 201 ? 4.436 10.149 7.101 1.00 95.38 201 PRO A O 1
ATOM 1496 N N . VAL A 1 202 ? 5.708 9.018 5.650 1.00 91.38 202 VAL A N 1
ATOM 1497 C CA . VAL A 1 202 ? 6.127 7.984 6.625 1.00 91.38 202 VAL A CA 1
ATOM 1498 C C . VAL A 1 202 ? 7.637 7.941 6.855 1.00 91.38 202 VAL A C 1
ATOM 1500 O O . VAL A 1 202 ? 8.120 7.200 7.707 1.00 91.38 202 VAL A O 1
ATOM 1503 N N . GLY A 1 203 ? 8.394 8.763 6.128 1.00 90.06 203 GLY A N 1
ATOM 1504 C CA . GLY A 1 203 ? 9.816 8.982 6.362 1.00 90.06 203 GLY A CA 1
ATOM 1505 C C . GLY A 1 203 ? 10.472 9.813 5.257 1.00 90.06 203 GLY A C 1
ATOM 1506 O O . GLY A 1 203 ? 9.786 10.317 4.361 1.00 90.06 203 GLY A O 1
ATOM 1507 N N . PRO A 1 204 ? 11.805 9.974 5.296 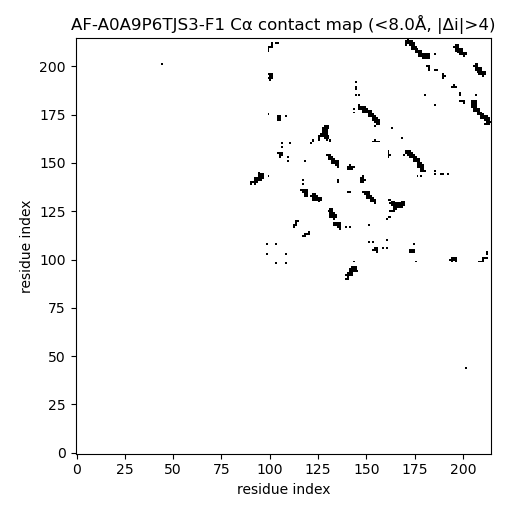1.00 90.00 204 PRO A N 1
ATOM 1508 C CA . PRO A 1 204 ? 12.539 10.712 4.274 1.00 90.00 204 PRO A CA 1
ATOM 1509 C C . PRO A 1 204 ? 12.311 10.103 2.889 1.00 90.00 204 PRO A C 1
ATOM 1511 O O . PRO A 1 204 ? 12.613 8.936 2.662 1.00 90.00 204 PRO A O 1
ATOM 1514 N N . PHE A 1 205 ? 11.763 10.899 1.969 1.00 92.19 205 PHE A N 1
ATOM 1515 C CA . PHE A 1 205 ? 11.425 10.484 0.599 1.00 92.19 205 PHE A CA 1
ATOM 1516 C C . PHE A 1 205 ? 10.475 9.276 0.500 1.00 92.19 205 PHE A C 1
ATOM 1518 O O . PHE A 1 205 ? 10.407 8.644 -0.553 1.00 92.19 205 PHE A O 1
ATOM 1525 N N . MET A 1 206 ? 9.727 8.972 1.563 1.00 96.06 206 MET A N 1
ATOM 1526 C CA . MET A 1 206 ? 8.782 7.860 1.612 1.00 96.06 206 MET A CA 1
ATOM 1527 C C . MET A 1 206 ? 7.393 8.364 1.976 1.00 96.06 206 MET A C 1
ATOM 1529 O O . MET A 1 206 ? 7.206 9.101 2.949 1.00 96.06 206 MET A O 1
ATOM 1533 N N . THR A 1 207 ? 6.407 7.935 1.201 1.00 97.75 207 THR A N 1
ATOM 1534 C CA . THR A 1 207 ? 5.016 8.345 1.383 1.00 97.75 207 THR A CA 1
ATOM 1535 C C . THR A 1 207 ? 4.119 7.118 1.328 1.00 97.75 207 THR A C 1
ATOM 1537 O O . THR A 1 207 ? 4.226 6.314 0.407 1.00 97.75 207 THR A O 1
ATOM 1540 N N . ALA A 1 208 ? 3.236 6.976 2.310 1.00 96.88 208 ALA A N 1
ATOM 1541 C CA . ALA A 1 208 ? 2.172 5.988 2.297 1.00 96.88 208 ALA A CA 1
ATOM 1542 C C . ALA A 1 208 ? 0.959 6.520 1.530 1.00 96.88 208 ALA A C 1
ATOM 1544 O O . ALA A 1 208 ? 0.595 7.692 1.649 1.00 96.88 208 ALA A O 1
ATOM 1545 N N . ILE A 1 209 ? 0.342 5.633 0.762 1.00 97.50 209 ILE A N 1
ATOM 1546 C CA . ILE A 1 209 ? -0.937 5.812 0.086 1.00 97.50 209 ILE A CA 1
ATOM 1547 C C . ILE A 1 209 ? -1.866 4.766 0.684 1.00 97.50 209 ILE A C 1
ATOM 1549 O O . ILE A 1 209 ? -1.585 3.573 0.575 1.00 97.50 209 ILE A O 1
ATOM 1553 N N . PHE A 1 210 ? -2.916 5.211 1.362 1.00 93.94 210 PHE A N 1
ATOM 1554 C CA . PHE A 1 210 ? -3.699 4.378 2.261 1.00 93.94 210 PHE A CA 1
ATOM 1555 C C . PHE A 1 210 ? -5.194 4.493 1.972 1.00 93.94 210 PHE A C 1
ATOM 1557 O O . PHE A 1 210 ? -5.729 5.590 1.833 1.00 93.94 210 PHE A O 1
ATOM 1564 N N . CYS A 1 211 ? -5.865 3.354 1.909 1.00 95.00 211 CYS A N 1
ATOM 1565 C CA . CYS A 1 211 ? -7.304 3.225 1.811 1.00 95.00 211 CYS A CA 1
ATOM 1566 C C . CYS A 1 211 ? -7.831 2.727 3.155 1.00 95.00 211 CYS A C 1
ATOM 1568 O O . CYS A 1 211 ? -7.513 1.616 3.586 1.00 95.00 211 CYS A O 1
ATOM 1570 N N . ASP A 1 212 ? -8.632 3.561 3.810 1.00 83.44 212 ASP A N 1
ATOM 1571 C CA . ASP A 1 212 ? -9.364 3.178 5.011 1.00 83.44 212 ASP A CA 1
ATOM 1572 C C . ASP A 1 212 ? -10.728 2.612 4.601 1.00 83.44 212 ASP A C 1
ATOM 1574 O O . ASP A 1 212 ? -11.505 3.274 3.909 1.00 83.44 212 ASP A O 1
ATOM 1578 N N . ALA A 1 213 ? -11.010 1.375 4.995 1.00 62.50 213 ALA A N 1
ATOM 1579 C CA . ALA A 1 213 ? -12.273 0.712 4.724 1.00 62.50 213 ALA A CA 1
ATOM 1580 C C . ALA A 1 213 ? -13.047 0.537 6.039 1.00 62.50 213 ALA A C 1
ATOM 1582 O O . ALA A 1 213 ? -13.344 -0.587 6.441 1.00 62.50 213 ALA A O 1
ATOM 1583 N N . GLN A 1 214 ? -13.417 1.647 6.695 1.00 54.75 214 GLN A N 1
ATOM 1584 C CA . GLN A 1 214 ? -14.336 1.661 7.854 1.00 54.75 214 GLN A CA 1
ATOM 1585 C C . GLN A 1 214 ? -15.799 1.317 7.500 1.00 54.75 214 GLN A C 1
ATOM 1587 O O . GLN A 1 214 ? -16.722 1.901 8.064 1.00 54.75 214 GLN A O 1
ATOM 1592 N N . ARG A 1 215 ? -16.053 0.435 6.530 1.00 45.31 215 ARG A N 1
ATOM 1593 C CA . ARG A 1 215 ? -17.424 0.047 6.156 1.00 45.31 215 ARG A CA 1
ATOM 1594 C C . ARG A 1 215 ? -17.851 -1.277 6.744 1.00 45.31 215 ARG A C 1
ATOM 1596 O O . ARG A 1 215 ? -17.009 -2.199 6.731 1.00 45.31 215 ARG A O 1
#

Solvent-accessible surface area (backbone atoms only — not comparable to full-atom values): 14124 Å² total; per-residue (Å²): 140,82,95,78,80,77,88,80,78,81,85,82,85,86,79,87,89,76,84,88,80,88,82,85,86,90,81,95,73,93,75,93,80,80,88,73,89,65,90,68,82,82,82,77,87,82,83,86,92,81,85,85,93,73,90,84,89,79,77,92,73,89,80,86,76,86,75,84,76,83,78,80,85,78,88,77,93,76,82,96,74,89,75,84,76,81,74,72,85,65,81,74,66,46,75,43,50,78,70,49,46,54,83,63,53,22,59,76,61,47,51,58,37,34,73,71,53,46,23,49,89,53,62,74,42,64,37,46,40,16,43,22,32,23,41,55,30,91,91,56,49,41,27,46,75,86,24,49,46,66,30,39,37,30,25,38,64,99,36,89,85,44,57,82,32,88,48,71,59,84,58,58,18,26,28,38,41,30,25,56,35,49,52,73,63,48,42,60,37,41,55,74,70,69,30,78,41,47,69,43,74,77,52,92,54,25,19,34,39,34,30,79,37,87,118

Radius of gyration: 26.53 Å; Cα contacts (8 Å, |Δi|>4): 299; chains: 1; bounding box: 46×72×100 Å